Protein 3BP6 (pdb70)

Secondary structure (DSSP, 8-state):
-EEEE-SEEEE-TT--EEEEEEESS--TT-EEEEEEE-TT--EEEEEEEETTEEEESS-TTEEEEE-TTSSEEEEEESS--GGG-EEEEEEEEE-SSS-EEEEPPPEEEEE-/----EE-S-SEEEEETTS-EEEEEEE-TT--TTEEEEEEE----PBPSS-EE-GGGGGGTEEEEEE-S--GGG-EEEEEEEEETTEEEEEEEEEEEEB----EEEEEEE-TTT--EEEEEEEEEBSPPEEEETT--SPPEEEEEE-TTS-EEEEEEEEE---TT--EEEEEEETTTTEEEEEEE--

Radius of gyration: 26.84 Å; Cα contacts (8 Å, |Δi|>4): 785; chains: 2; bounding box: 52×53×79 Å

Sequence (298 aa):
SLTFYYPAWLTTVSEGANATFTCSSLSNNWSEDLMLNWNRLSPSNQTEKQAAFSSSNGLSQPVQDARFQIIQLPNRHDFHMNILDTRRNDSGIIYLLCGAISLHPKLKIEESPGAELVVTMLFTVTAPKEVYTVDVGSSVVSLECCDFDRRELEGIRASLQKVVETSLQSERATLLEEQLPLLGKALFHIPSVQVRDSGQYRCCLVICGAAWDYKYLTVKVKASSYMRIDTRILEVPGTGEVQLTCQARGYPLAEVSWQNVSVPANTSSHIRTPEGLYQVTSVLRLKPQPSRNFSCMFWNAHMMKELTSAIIDP

Organism: Mus musculus (NCBI:txid10090)

Structure (mmCIF, N/CA/C/O backbone):
data_3BP6
#
_entry.id   3BP6
#
_cell.length_a   43.747
_cell.length_b   84.335
_cell.length_c   52.281
_cell.angle_alpha   90.00
_cell.angle_beta   108.00
_cell.angle_gamma   90.00
#
_symmetry.space_group_name_H-M   'P 1 21 1'
#
loop_
_entity.id
_entity.type
_entity.pdbx_description
1 polymer 'Programmed cell death protein 1'
2 polymer 'Programmed cell death 1 ligand 2'
3 non-polymer GLYCEROL
4 water water
#
loop_
_atom_site.group_PDB
_atom_site.id
_atom_site.type_symbol
_atom_site.label_atom_id
_atom_site.label_alt_id
_atom_site.label_comp_id
_atom_site.label_asym_id
_atom_site.label_entity_id
_atom_site.label_seq_id
_atom_site.pdbx_PDB_ins_code
_atom_site.Cartn_x
_atom_site.Cartn_y
_atom_site.Cartn_z
_atom_site.occupancy
_atom_site.B_iso_or_equiv
_atom_site.auth_seq_id
_atom_site.auth_comp_id
_atom_site.auth_asym_id
_atom_site.auth_atom_id
_atom_site.pdbx_PDB_model_num
ATOM 1 N N . SER A 1 1 ? 46.649 22.484 -7.603 1.00 27.43 1 SER A N 1
ATOM 2 C CA . SER A 1 1 ? 47.151 23.881 -7.761 1.00 26.17 1 SER A CA 1
ATOM 3 C C . SER A 1 1 ? 46.728 24.464 -9.112 1.00 25.00 1 SER A C 1
ATOM 4 O O . SER A 1 1 ? 46.462 23.723 -10.059 1.00 25.41 1 SER A O 1
ATOM 7 N N . LEU A 1 2 ? 46.659 25.792 -9.179 1.00 22.23 2 LEU A N 1
ATOM 8 C CA . LEU A 1 2 ? 46.281 26.507 -10.407 1.00 20.65 2 LEU A CA 1
ATOM 9 C C . LEU A 1 2 ? 47.333 27.565 -10.697 1.00 19.43 2 LEU A C 1
ATOM 10 O O . LEU A 1 2 ? 47.802 28.232 -9.775 1.00 19.42 2 LEU A O 1
ATOM 15 N N . THR A 1 3 ? 47.710 27.724 -11.968 1.00 16.38 3 THR A N 1
ATOM 16 C CA . THR A 1 3 ? 48.509 28.884 -12.369 1.00 17.36 3 THR A CA 1
ATOM 17 C C . THR A 1 3 ? 47.683 29.734 -13.333 1.00 15.50 3 THR A C 1
ATOM 18 O O . THR A 1 3 ? 46.732 29.229 -13.939 1.00 17.45 3 THR A O 1
ATOM 22 N N . PHE A 1 4 ? 48.037 31.012 -13.447 1.00 15.33 4 PHE A N 1
ATOM 23 C CA . PHE A 1 4 ? 47.304 31.953 -14.303 1.00 14.43 4 PHE A CA 1
ATOM 24 C C . PHE A 1 4 ? 48.382 32.864 -14.906 1.00 15.76 4 PHE A C 1
ATOM 25 O O . PHE A 1 4 ? 48.930 33.736 -14.219 1.00 17.04 4 PHE A O 1
ATOM 33 N N . TYR A 1 5 ? 48.687 32.637 -16.184 1.00 14.31 5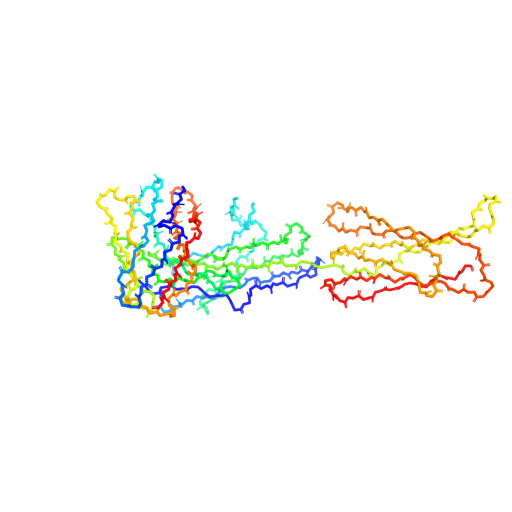 TYR A N 1
ATOM 34 C CA A TYR A 1 5 ? 49.808 33.316 -16.824 0.50 15.09 5 TYR A CA 1
ATOM 35 C CA B TYR A 1 5 ? 49.834 33.259 -16.856 0.50 15.21 5 TYR A CA 1
ATOM 36 C C . TYR A 1 5 ? 49.418 33.936 -18.163 1.00 15.67 5 TYR A C 1
ATOM 37 O O . TYR A 1 5 ? 48.456 33.510 -18.801 1.00 14.59 5 TYR A O 1
ATOM 54 N N . PRO A 1 6 ? 50.151 34.973 -18.590 1.00 14.55 6 PRO A N 1
ATOM 55 C CA . PRO A 1 6 ? 51.319 35.613 -17.954 1.00 14.55 6 PRO A CA 1
ATOM 56 C C . PRO A 1 6 ? 50.922 36.393 -16.701 1.00 15.91 6 PRO A C 1
ATOM 57 O O . PRO A 1 6 ? 49.776 36.817 -16.580 1.00 15.85 6 PRO A O 1
ATOM 61 N N . ALA A 1 7 ? 51.869 36.576 -15.776 1.00 15.30 7 ALA A N 1
ATOM 62 C CA . ALA A 1 7 ? 51.604 37.321 -14.542 1.00 15.65 7 ALA A CA 1
ATOM 63 C C . ALA A 1 7 ? 51.298 38.781 -14.814 1.00 13.35 7 ALA A C 1
ATOM 64 O O . ALA A 1 7 ? 50.679 39.465 -14.003 1.00 16.22 7 ALA A O 1
ATOM 66 N N . TRP A 1 8 ? 51.765 39.263 -15.959 1.00 15.31 8 TRP A N 1
ATOM 67 C CA . TRP A 1 8 ? 51.524 40.619 -16.388 1.00 16.68 8 TRP A CA 1
ATOM 68 C C . TRP A 1 8 ? 51.256 40.611 -17.892 1.00 14.52 8 TRP A C 1
ATOM 69 O O . TRP A 1 8 ? 51.936 39.908 -18.647 1.00 16.96 8 TRP A O 1
ATOM 80 N N . LEU A 1 9 ? 50.241 41.358 -18.305 1.00 14.11 9 LEU A N 1
ATOM 81 C CA . LEU A 1 9 ? 49.903 41.479 -19.721 1.00 13.61 9 LEU A CA 1
ATOM 82 C C . LEU A 1 9 ? 49.490 42.910 -20.040 1.00 14.10 9 LEU A C 1
ATOM 83 O O . LEU A 1 9 ? 48.608 43.459 -19.382 1.00 14.14 9 LEU A O 1
ATOM 88 N N A THR A 1 10 ? 50.115 43.504 -21.057 0.50 12.14 10 THR A N 1
ATOM 89 N N B THR A 1 10 ? 50.131 43.515 -21.041 0.50 13.69 10 THR A N 1
ATOM 90 C CA A THR A 1 10 ? 49.768 44.851 -21.504 0.50 12.54 10 THR A CA 1
ATOM 91 C CA B THR A 1 10 ? 49.733 44.843 -21.510 0.50 15.45 10 THR A CA 1
ATOM 92 C C A THR A 1 10 ? 49.350 44.831 -22.974 0.50 13.71 10 THR A C 1
ATOM 93 C C B THR A 1 10 ? 49.345 44.828 -22.977 0.50 15.13 10 THR A C 1
ATOM 94 O O A THR A 1 10 ? 50.084 44.329 -23.829 0.50 14.15 10 THR A O 1
ATOM 95 O O B THR A 1 10 ? 50.089 44.333 -23.827 0.50 15.42 10 THR A O 1
ATOM 102 N N . VAL A 1 11 ? 48.172 45.373 -23.269 1.00 12.80 11 VAL A N 1
ATOM 103 C CA . VAL A 1 11 ? 47.676 45.416 -24.640 1.00 12.74 11 VAL A CA 1
ATOM 104 C C . VAL A 1 11 ? 47.040 46.771 -24.920 1.00 14.92 11 VAL A C 1
ATOM 105 O O . VAL A 1 11 ? 46.687 47.496 -23.990 1.00 14.12 11 VAL A O 1
ATOM 109 N N . SER A 1 12 ? 46.881 47.089 -26.204 1.00 13.52 12 SER A N 1
ATOM 110 C CA . SER A 1 12 ? 46.195 48.316 -26.617 1.00 14.31 12 SER A CA 1
ATOM 111 C C . SER A 1 12 ? 44.708 48.057 -26.655 1.00 14.69 12 SER A C 1
ATOM 112 O O . SER A 1 12 ? 44.292 46.945 -26.964 1.00 18.56 12 SER A O 1
ATOM 115 N N . GLU A 1 13 ? 43.901 49.082 -26.385 1.00 16.14 13 GLU A N 1
ATOM 116 C CA . GLU A 1 13 ? 42.450 48.935 -26.508 1.00 15.81 13 GLU A CA 1
ATOM 117 C C . GLU A 1 13 ? 42.066 48.277 -27.821 1.00 15.66 13 GLU A C 1
ATOM 118 O O . GLU A 1 13 ? 42.632 48.616 -28.871 1.00 15.14 13 GLU A O 1
ATOM 124 N N . GLY A 1 14 ? 41.102 47.349 -27.765 1.00 14.58 14 GLY A N 1
ATOM 125 C CA . GLY A 1 14 ? 40.639 46.623 -28.944 1.00 16.18 14 GLY A CA 1
ATOM 126 C C . GLY A 1 14 ? 41.296 45.261 -29.116 1.00 13.06 14 GLY A C 1
ATOM 127 O O . GLY A 1 14 ? 40.795 44.413 -29.851 1.00 16.16 14 GLY A O 1
ATOM 128 N N . ALA A 1 15 ? 42.419 45.043 -28.443 1.00 13.13 15 ALA A N 1
ATOM 129 C CA . ALA A 1 15 ? 43.091 43.744 -28.503 1.00 11.74 15 ALA A CA 1
ATOM 130 C C . ALA A 1 15 ? 42.214 42.689 -27.858 1.00 13.35 15 ALA A C 1
ATOM 131 O O . ALA A 1 15 ? 41.490 42.966 -26.906 1.00 13.06 15 ALA A O 1
ATOM 133 N N . ASN A 1 16 ? 42.275 41.476 -28.382 1.00 10.70 16 ASN A N 1
ATOM 134 C CA . ASN A 1 16 ? 41.593 40.361 -27.727 1.00 11.62 16 ASN A CA 1
ATOM 135 C C . ASN A 1 16 ? 42.632 39.639 -26.887 1.00 12.40 16 ASN A C 1
ATOM 136 O O . ASN A 1 16 ? 43.440 38.885 -27.425 1.00 12.61 16 ASN A O 1
ATOM 141 N N . ALA A 1 17 ? 42.626 39.911 -25.580 1.00 12.62 17 ALA A N 1
ATOM 142 C CA . ALA A 1 17 ? 43.679 39.472 -24.650 1.00 12.60 17 ALA A CA 1
ATOM 143 C C . ALA A 1 17 ? 43.388 38.079 -24.117 1.00 12.33 17 ALA A C 1
ATOM 144 O O . ALA A 1 17 ? 42.230 37.696 -23.986 1.00 12.82 17 ALA A O 1
ATOM 146 N N . THR A 1 18 ? 44.442 37.341 -23.787 1.00 11.20 18 THR A N 1
ATOM 147 C CA . THR A 1 18 ? 44.307 36.002 -23.231 1.00 10.89 18 THR A CA 1
ATOM 148 C C . THR A 1 18 ? 45.202 35.798 -22.016 1.00 12.21 18 THR A C 1
ATOM 149 O O . THR A 1 18 ? 46.409 36.098 -22.048 1.00 11.97 18 THR A O 1
ATOM 153 N N . PHE A 1 19 ? 44.601 35.255 -20.960 1.00 12.15 19 PHE A N 1
ATOM 154 C CA . PHE A 1 19 ? 45.367 34.625 -19.883 1.00 13.02 19 PHE A CA 1
ATOM 155 C C . PHE A 1 19 ? 45.089 33.128 -19.971 1.00 12.89 19 PHE A C 1
ATOM 156 O O . PHE A 1 19 ? 44.026 32.709 -20.451 1.00 13.76 19 PHE A O 1
ATOM 164 N N . THR A 1 20 ? 46.034 32.325 -19.486 1.00 12.04 20 THR A N 1
ATOM 165 C CA . THR A 1 20 ? 45.855 30.869 -19.459 1.00 11.91 20 THR A CA 1
ATOM 166 C C . THR A 1 20 ? 45.785 30.396 -18.018 1.00 14.19 20 THR A C 1
ATOM 167 O O . THR A 1 20 ? 46.698 30.662 -17.233 1.00 14.77 20 THR A O 1
ATOM 171 N N . CYS A 1 21 ? 44.686 29.732 -17.677 1.00 13.67 21 CYS A N 1
ATOM 172 C CA . CYS A 1 21 ? 44.522 29.078 -16.373 1.00 13.57 21 CYS A CA 1
ATOM 173 C C . CYS A 1 21 ? 44.876 27.602 -16.537 1.00 15.81 21 CYS A C 1
ATOM 174 O O . CYS A 1 21 ? 44.286 26.903 -17.368 1.00 16.64 21 CYS A O 1
ATOM 177 N N A SER A 1 22 ? 45.833 27.122 -15.742 0.50 15.00 22 SER A N 1
ATOM 178 N N B SER A 1 22 ? 45.856 27.140 -15.763 0.50 15.78 22 SER A N 1
ATOM 179 C CA A SER A 1 22 ? 46.333 25.747 -15.886 0.50 16.38 22 SER A CA 1
ATOM 180 C CA B SER A 1 22 ? 46.317 25.756 -15.862 0.50 17.64 22 SER A CA 1
ATOM 181 C C A SER A 1 22 ? 46.172 24.958 -14.590 0.50 17.22 22 SER A C 1
ATOM 182 C C B SER A 1 22 ? 46.031 25.036 -14.553 0.50 18.04 22 SER A C 1
ATOM 183 O O A SER A 1 22 ? 46.734 25.329 -13.560 0.50 17.59 22 SER A O 1
ATOM 184 O O B SER A 1 22 ? 46.348 25.538 -13.474 0.50 18.50 22 SER A O 1
ATOM 189 N N . LEU A 1 23 ? 45.409 23.871 -14.655 1.00 18.00 23 LEU A N 1
ATOM 190 C CA . LEU A 1 23 ? 45.090 23.076 -13.478 1.00 22.17 23 LEU A CA 1
ATOM 191 C C . LEU A 1 23 ? 46.015 21.870 -13.395 1.00 23.96 23 LEU A C 1
ATOM 192 O O . LEU A 1 23 ? 46.295 21.214 -14.406 1.00 22.25 23 LEU A O 1
ATOM 197 N N . SER A 1 24 ? 46.479 21.570 -12.186 1.00 26.64 24 SER A N 1
ATOM 198 C CA . SER A 1 24 ? 47.258 20.353 -11.974 1.00 30.26 24 SER A CA 1
ATOM 199 C C . SER A 1 24 ? 46.398 19.107 -12.225 1.00 33.66 24 SER A C 1
ATOM 200 O O . SER A 1 24 ? 46.865 18.132 -12.820 1.00 35.10 24 SER A O 1
ATOM 203 N N A ASN A 1 25 ? 45.145 19.167 -11.774 0.50 34.56 25 ASN A N 1
ATOM 204 N N B ASN A 1 25 ? 45.148 19.132 -11.771 0.50 34.88 25 ASN A N 1
ATOM 205 C CA A ASN A 1 25 ? 44.190 18.074 -11.921 0.50 36.35 25 ASN A CA 1
ATOM 206 C CA B ASN A 1 25 ? 44.244 18.012 -12.012 0.50 36.88 25 ASN A CA 1
ATOM 207 C C A ASN A 1 25 ? 42.893 18.568 -12.550 0.50 37.27 25 ASN A C 1
ATOM 208 C C B ASN A 1 25 ? 42.858 18.436 -12.469 0.50 37.63 25 ASN A C 1
ATOM 209 O O A ASN A 1 25 ? 42.299 19.536 -12.074 0.50 37.88 25 ASN A O 1
ATOM 210 O O B ASN A 1 25 ? 42.172 19.203 -11.794 0.50 38.15 25 ASN A O 1
ATOM 219 N N . TRP A 1 26 ? 42.457 17.907 -13.618 1.00 37.95 26 TRP A N 1
ATOM 220 C CA . TRP A 1 26 ? 41.149 18.175 -14.194 1.00 38.23 26 TRP A CA 1
ATOM 221 C C . TRP A 1 26 ? 40.180 17.035 -13.860 1.00 39.34 26 TRP A C 1
ATOM 222 O O . TRP A 1 26 ? 40.555 15.865 -13.903 1.00 40.21 26 TRP A O 1
ATOM 233 N N . SER A 1 27 ? 38.942 17.390 -13.527 1.00 39.82 27 SER A N 1
ATOM 234 C CA . SER A 1 27 ? 37.861 16.426 -13.367 1.00 41.18 27 SER A CA 1
ATOM 235 C C . SER A 1 27 ? 36.612 16.976 -14.035 1.00 40.63 27 SER A C 1
ATOM 236 O O . SER A 1 27 ? 36.428 18.192 -14.107 1.00 38.25 27 SER A O 1
ATOM 239 N N . GLU A 1 28 ? 35.746 16.080 -14.504 1.00 40.89 28 GLU A N 1
ATOM 240 C CA . GLU A 1 28 ? 34.526 16.474 -15.211 1.00 41.56 28 GLU A CA 1
ATOM 241 C C . GLU A 1 28 ? 33.539 17.225 -14.313 1.00 39.43 28 GLU A C 1
ATOM 242 O O . GLU A 1 28 ? 32.709 17.994 -14.801 1.00 39.74 28 GLU A O 1
ATOM 248 N N . ASP A 1 29 ? 33.636 17.000 -13.006 1.00 36.50 29 ASP A N 1
ATOM 249 C CA . ASP A 1 29 ? 32.751 17.653 -12.051 1.00 36.59 29 ASP A CA 1
ATOM 250 C C . ASP A 1 29 ? 33.279 19.021 -11.601 1.00 33.27 29 ASP A C 1
ATOM 251 O O . ASP A 1 29 ? 32.542 19.789 -10.978 1.00 33.62 29 ASP A O 1
ATOM 256 N N . LEU A 1 30 ? 34.544 19.315 -11.909 1.00 30.25 30 LEU A N 1
ATOM 257 C CA . LEU A 1 30 ? 35.133 20.616 -11.563 1.00 26.85 30 LEU A CA 1
ATOM 258 C C . LEU A 1 30 ? 34.374 21.770 -12.199 1.00 24.17 30 LEU A C 1
ATOM 259 O O . LEU A 1 30 ? 33.931 21.688 -13.352 1.00 24.50 30 LEU A O 1
ATOM 264 N N . MET A 1 31 ? 34.228 22.843 -11.426 1.00 21.16 31 MET A N 1
ATOM 265 C CA . MET A 1 31 ? 33.673 24.098 -11.922 1.00 17.85 31 MET A CA 1
ATOM 266 C C . MET A 1 31 ? 34.733 25.189 -11.781 1.00 17.28 31 MET A C 1
ATOM 267 O O . MET A 1 31 ? 35.370 25.309 -10.733 1.00 18.07 31 MET A O 1
ATOM 272 N N . LEU A 1 32 ? 34.925 25.969 -12.841 1.00 13.97 32 LEU A N 1
ATOM 273 C CA . LEU A 1 32 ? 36.026 26.936 -12.882 1.00 14.82 32 LEU A CA 1
ATOM 274 C C . LEU A 1 32 ? 35.481 28.352 -13.027 1.00 14.11 32 LEU A C 1
ATOM 275 O O . LEU A 1 32 ? 34.696 28.615 -13.938 1.00 16.80 32 LEU A O 1
ATOM 280 N N . ASN A 1 33 ? 35.883 29.251 -12.125 1.00 12.73 33 ASN A N 1
ATOM 281 C CA . ASN A 1 33 ? 35.442 30.649 -12.184 1.00 11.99 33 ASN A CA 1
ATOM 282 C C . ASN A 1 33 ? 36.602 31.555 -12.519 1.00 12.26 33 ASN A C 1
ATOM 283 O O . ASN A 1 33 ? 37.744 31.275 -12.157 1.00 15.46 33 ASN A O 1
ATOM 288 N N . TRP A 1 34 ? 36.296 32.643 -13.214 1.00 11.18 34 TRP A N 1
ATOM 289 C CA . TRP A 1 34 ? 37.281 33.674 -13.491 1.00 9.96 34 TRP A CA 1
ATOM 290 C C . TRP A 1 34 ? 36.857 34.901 -12.715 1.00 10.93 34 TRP A C 1
ATOM 291 O O . TRP A 1 34 ? 35.767 35.436 -12.931 1.00 11.60 34 TRP A O 1
ATOM 302 N N . ASN A 1 35 ? 37.735 35.351 -11.814 1.00 11.33 35 ASN A N 1
ATOM 303 C CA . ASN A 1 35 ? 37.453 36.478 -10.933 1.00 11.48 35 ASN A CA 1
ATOM 304 C C . ASN A 1 35 ? 38.342 37.686 -11.199 1.00 9.94 35 ASN A C 1
ATOM 305 O O . ASN A 1 35 ? 39.465 37.536 -11.679 1.00 12.43 35 ASN A O 1
ATOM 310 N N . ARG A 1 36 ? 37.816 38.862 -10.886 1.00 9.08 36 ARG A N 1
ATOM 311 C CA . ARG A 1 36 ? 38.586 40.120 -10.879 1.00 10.55 36 ARG A CA 1
ATOM 312 C C . ARG A 1 36 ? 38.688 40.588 -9.431 1.00 14.69 36 ARG A C 1
ATOM 313 O O . ARG A 1 36 ? 37.754 40.386 -8.655 1.00 16.88 36 ARG A O 1
ATOM 321 N N . LEU A 1 37 ? 39.812 41.210 -9.064 1.00 12.79 37 LEU A N 1
ATOM 322 C CA . LEU A 1 37 ? 39.963 41.769 -7.705 1.00 14.45 37 LEU A CA 1
ATOM 323 C C . LEU A 1 37 ? 39.486 43.214 -7.612 1.00 16.07 37 LEU A C 1
ATOM 324 O O . LEU A 1 37 ? 39.773 44.030 -8.482 1.00 17.52 37 LEU A O 1
ATOM 329 N N . SER A 1 38 ? 38.777 43.534 -6.535 1.00 15.79 38 SER A N 1
ATOM 330 C CA . SER A 1 38 ? 38.352 44.910 -6.276 1.00 16.13 38 SER A CA 1
ATOM 331 C C . SER A 1 38 ? 39.528 45.691 -5.661 1.00 16.24 38 SER A C 1
ATOM 332 O O . SER A 1 38 ? 40.552 45.095 -5.335 1.00 18.16 38 SER A O 1
ATOM 335 N N . PRO A 1 39 ? 39.370 47.021 -5.476 1.00 22.32 39 PRO A N 1
ATOM 336 C CA . PRO A 1 39 ? 40.407 47.805 -4.780 1.00 23.15 39 PRO A CA 1
ATOM 337 C C . PRO A 1 39 ? 40.708 47.328 -3.352 1.00 23.23 39 PRO A C 1
ATOM 338 O O . PRO A 1 39 ? 41.796 47.584 -2.850 1.00 24.48 39 PRO A O 1
ATOM 342 N N . SER A 1 40 ? 39.762 46.627 -2.718 1.00 19.70 40 SER A N 1
ATOM 343 C CA . SER A 1 40 ? 39.976 46.055 -1.383 1.00 17.16 40 SER A CA 1
ATOM 344 C C . SER A 1 40 ? 40.312 44.564 -1.428 1.00 18.07 40 SER A C 1
ATOM 345 O O . SER A 1 40 ? 40.212 43.868 -0.411 1.00 20.02 40 SER A O 1
ATOM 348 N N . ASN A 1 41 ? 40.683 44.084 -2.615 1.00 17.69 41 ASN A N 1
ATOM 349 C CA . ASN A 1 41 ? 41.041 42.673 -2.867 1.00 17.79 41 ASN A CA 1
ATOM 350 C C . ASN A 1 41 ? 39.894 41.675 -2.671 1.00 15.73 41 ASN A C 1
ATOM 351 O O . ASN A 1 41 ? 40.131 40.510 -2.385 1.00 19.55 41 ASN A O 1
ATOM 356 N N . GLN A 1 42 ? 38.667 42.153 -2.829 1.00 13.54 42 GLN A N 1
ATOM 357 C CA . GLN A 1 42 ? 37.491 41.275 -2.896 1.00 13.69 42 GLN A CA 1
ATOM 358 C C . GLN A 1 42 ? 37.442 40.614 -4.269 1.00 15.04 42 GLN A C 1
ATOM 359 O O . GLN A 1 42 ? 37.797 41.236 -5.269 1.00 16.74 42 GLN A O 1
ATOM 365 N N . THR A 1 43 ? 36.978 39.367 -4.328 1.00 13.93 43 THR A N 1
ATOM 366 C CA . THR A 1 43 ? 36.819 38.688 -5.614 1.00 14.33 43 THR A CA 1
ATOM 367 C C . THR A 1 43 ? 35.479 39.073 -6.234 1.00 15.46 43 THR A C 1
ATOM 368 O O . THR A 1 43 ? 34.477 39.225 -5.530 1.00 16.95 43 THR A O 1
ATOM 372 N N . GLU A 1 44 ? 35.466 39.245 -7.554 1.00 13.85 44 GLU A N 1
ATOM 373 C CA . GLU A 1 44 ? 34.253 39.601 -8.294 1.00 15.04 44 GLU A CA 1
ATOM 374 C C . GLU A 1 44 ? 34.176 38.695 -9.517 1.00 13.29 44 GLU A C 1
ATOM 375 O O . GLU A 1 44 ? 35.062 38.729 -10.377 1.00 11.89 44 GLU A O 1
ATOM 381 N N . LYS A 1 45 ? 33.128 37.874 -9.587 1.00 12.60 45 LYS A N 1
ATOM 382 C CA . LYS A 1 45 ? 33.022 36.850 -10.637 1.00 11.49 45 LYS A CA 1
ATOM 383 C C . LYS A 1 45 ? 32.761 37.473 -12.013 1.00 11.86 45 LYS A C 1
ATOM 384 O O . LYS A 1 45 ? 31.836 38.282 -12.151 1.00 13.53 45 LYS A O 1
ATOM 390 N N . GLN A 1 46 ? 33.577 37.078 -13.000 1.00 11.29 46 GLN A N 1
ATOM 391 C CA . GLN A 1 46 ? 33.457 37.560 -14.393 1.00 10.81 46 GLN A CA 1
ATOM 392 C C . GLN A 1 46 ? 32.786 36.563 -15.311 1.00 12.31 46 GLN A C 1
ATOM 393 O O . GLN A 1 46 ? 32.003 36.945 -16.184 1.00 12.13 46 GLN A O 1
ATOM 399 N N . ALA A 1 47 ? 33.128 35.295 -15.122 1.00 11.04 47 ALA A N 1
ATOM 400 C CA . ALA A 1 47 ? 32.620 34.227 -15.981 1.00 11.67 47 ALA A CA 1
ATOM 401 C C . ALA A 1 47 ? 32.860 32.899 -15.298 1.00 12.00 47 ALA A C 1
ATOM 402 O O . ALA A 1 47 ? 33.654 32.806 -14.366 1.00 13.45 47 ALA A O 1
ATOM 404 N N . ALA A 1 48 ? 32.172 31.872 -15.775 1.00 12.50 48 ALA A N 1
ATOM 405 C CA . ALA A 1 48 ? 32.335 30.535 -15.230 1.00 13.35 48 ALA A CA 1
ATOM 406 C C . ALA A 1 48 ? 32.393 29.507 -16.347 1.00 14.30 48 ALA A C 1
ATOM 407 O O . ALA A 1 48 ? 31.831 29.708 -17.421 1.00 14.83 48 ALA A O 1
ATOM 409 N N . PHE A 1 49 ? 33.048 28.387 -16.074 1.00 13.62 49 PHE A N 1
ATOM 410 C CA . PHE A 1 49 ? 33.045 27.276 -17.004 1.00 14.39 49 PHE A CA 1
ATOM 411 C C . PHE A 1 49 ? 32.585 26.060 -16.217 1.00 17.03 49 PHE A C 1
ATOM 412 O O . PHE A 1 49 ? 33.213 25.672 -15.237 1.00 18.21 49 PHE A O 1
ATOM 420 N N A SER A 1 50 ? 31.458 25.486 -16.624 0.25 17.32 50 SER A N 1
ATOM 421 N N B SER A 1 50 ? 31.486 25.462 -16.670 0.25 17.64 50 SER A N 1
ATOM 422 N N C SER A 1 50 ? 31.462 25.490 -16.646 0.50 17.62 50 SER A N 1
ATOM 423 C CA A SER A 1 50 ? 30.946 24.265 -16.008 0.25 18.09 50 SER A CA 1
ATOM 424 C CA B SER A 1 50 ? 30.866 24.322 -16.003 0.25 18.89 50 SER A CA 1
ATOM 425 C CA C SER A 1 50 ? 30.885 24.305 -16.024 0.50 19.39 50 SER A CA 1
ATOM 426 C C A SER A 1 50 ? 30.095 23.514 -17.009 0.25 19.83 50 SER A C 1
ATOM 427 C C B SER A 1 50 ? 30.085 23.518 -17.031 0.25 20.31 50 SER A C 1
ATOM 428 C C C SER A 1 50 ? 30.207 23.512 -17.119 0.50 20.00 50 SER A C 1
ATOM 429 O O A SER A 1 50 ? 29.353 24.126 -17.783 0.25 20.35 50 SER A O 1
ATOM 430 O O B SER A 1 50 ? 29.382 24.104 -17.860 0.25 21.05 50 SER A O 1
ATOM 431 O O C SER A 1 50 ? 29.696 24.097 -18.079 0.50 21.09 50 SER A O 1
ATOM 438 N N . ASN A 1 51 ? 30.213 22.189 -16.975 1.00 22.41 51 ASN A N 1
ATOM 439 C CA . ASN A 1 51 ? 29.539 21.277 -17.932 1.00 24.85 51 ASN A CA 1
ATOM 440 C C . ASN A 1 51 ? 29.839 21.581 -19.402 1.00 25.13 51 ASN A C 1
ATOM 441 O O . ASN A 1 51 ? 28.941 21.585 -20.248 1.00 24.80 51 ASN A O 1
ATOM 446 N N . GLY A 1 52 ? 31.100 21.905 -19.677 1.00 22.56 52 GLY A N 1
ATOM 447 C CA . GLY A 1 52 ? 31.550 22.228 -21.025 1.00 21.43 52 GLY A CA 1
ATOM 448 C C . GLY A 1 52 ? 31.130 23.578 -21.590 1.00 20.62 52 GLY A C 1
ATOM 449 O O . GLY A 1 52 ? 31.366 23.853 -22.770 1.00 23.47 52 GLY A O 1
ATOM 450 N N . LEU A 1 53 ? 30.520 24.433 -20.769 1.00 19.94 53 LEU A N 1
ATOM 451 C CA . LEU A 1 53 ? 30.036 25.723 -21.258 1.00 20.07 53 LEU A CA 1
ATOM 452 C C . LEU A 1 53 ? 30.592 26.937 -20.504 1.00 18.20 53 LEU A C 1
ATOM 453 O O . LEU A 1 53 ? 30.642 26.949 -19.279 1.00 19.72 53 LEU A O 1
ATOM 458 N N . SER A 1 54 ? 30.993 27.945 -21.268 1.00 17.67 54 SER A N 1
ATOM 459 C CA . SER A 1 54 ? 31.375 29.255 -20.720 1.00 16.23 54 SER A CA 1
ATOM 460 C C . SER A 1 54 ? 30.141 30.138 -20.523 1.00 17.09 54 SER A C 1
ATOM 461 O O . SER A 1 54 ? 29.326 30.280 -21.428 1.00 19.61 54 SER A O 1
ATOM 464 N N . GLN A 1 55 ? 30.030 30.748 -19.345 1.00 15.12 55 GLN A N 1
ATOM 465 C CA . GLN A 1 55 ? 28.891 31.571 -18.961 1.00 17.25 55 GLN A CA 1
ATOM 466 C C . GLN A 1 55 ? 29.406 32.900 -18.386 1.00 15.22 55 GLN A C 1
ATOM 467 O O . GLN A 1 55 ? 29.950 32.914 -17.277 1.00 15.50 55 GLN A O 1
ATOM 473 N N . PRO A 1 56 ? 29.238 34.013 -19.125 1.00 14.48 56 PRO A N 1
ATOM 474 C CA . PRO A 1 56 ? 29.623 35.313 -18.580 1.00 13.74 56 PRO A CA 1
ATOM 475 C C . PRO A 1 56 ? 28.612 35.834 -17.569 1.00 14.51 56 PRO A C 1
ATOM 476 O O . PRO A 1 56 ? 27.407 35.595 -17.711 1.00 14.64 56 PRO A O 1
ATOM 480 N N . VAL A 1 57 ? 29.091 36.546 -16.552 1.00 12.86 57 VAL A N 1
ATOM 481 C CA . VAL A 1 57 ? 28.198 37.078 -15.524 1.00 13.59 57 VAL A CA 1
ATOM 482 C C . VAL A 1 57 ? 27.379 38.266 -16.038 1.00 15.32 57 VAL A C 1
ATOM 483 O O . VAL A 1 57 ? 26.141 38.287 -15.936 1.00 15.90 57 VAL A O 1
ATOM 487 N N . GLN A 1 58 ? 28.070 39.242 -16.612 1.00 13.47 58 GLN A N 1
ATOM 488 C CA . GLN A 1 58 ? 27.386 40.432 -17.097 1.00 16.35 58 GLN A CA 1
ATOM 489 C C . GLN A 1 58 ? 28.039 41.095 -18.305 1.00 14.69 58 GLN A C 1
ATOM 490 O O . GLN A 1 58 ? 27.492 42.050 -18.842 1.00 16.06 58 GLN A O 1
ATOM 496 N N . ASP A 1 59 ? 29.198 40.585 -18.732 1.00 11.53 59 ASP A N 1
ATOM 497 C CA . ASP A 1 59 ? 29.863 41.108 -19.919 1.00 11.00 59 ASP A CA 1
ATOM 498 C C . ASP A 1 59 ? 30.328 39.952 -20.787 1.00 11.88 59 ASP A C 1
ATOM 499 O O . ASP A 1 59 ? 31.270 39.235 -20.418 1.00 13.24 59 ASP A O 1
ATOM 504 N N . ALA A 1 60 ? 29.674 39.783 -21.937 1.00 11.36 60 ALA A N 1
ATOM 505 C CA . ALA A 1 60 ? 29.949 38.660 -22.844 1.00 12.02 60 ALA A CA 1
ATOM 506 C C . ALA A 1 60 ? 31.315 38.692 -23.515 1.00 12.25 60 ALA A C 1
ATOM 507 O O . ALA A 1 60 ? 31.672 37.748 -24.223 1.00 14.22 60 ALA A O 1
ATOM 509 N N . ARG A 1 61 ? 32.077 39.773 -23.312 1.00 11.54 61 ARG A N 1
ATOM 510 C CA . ARG A 1 61 ? 33.460 39.816 -23.796 1.00 13.72 61 ARG A CA 1
ATOM 511 C C . ARG A 1 61 ? 34.355 38.859 -23.012 1.00 13.58 61 ARG A C 1
ATOM 512 O O . ARG A 1 61 ? 35.420 38.511 -23.495 1.00 12.87 61 ARG A O 1
ATOM 520 N N . PHE A 1 62 ? 33.923 38.440 -21.815 1.00 10.66 62 PHE A N 1
ATOM 521 C CA . PHE A 1 62 ? 34.685 37.487 -20.992 1.00 12.07 62 PHE A CA 1
ATOM 522 C C . PHE A 1 62 ? 34.304 36.055 -21.342 1.00 13.98 62 PHE A C 1
ATOM 523 O O . PHE A 1 62 ? 33.187 35.606 -21.034 1.00 14.73 62 PHE A O 1
ATOM 531 N N . GLN A 1 63 ? 35.213 35.361 -22.025 1.00 11.15 63 GLN A N 1
ATOM 532 C CA . GLN A 1 63 ? 34.941 34.013 -22.527 1.00 13.99 63 GLN A CA 1
ATOM 533 C C . GLN A 1 63 ? 36.004 33.034 -22.050 1.00 13.35 63 GLN A C 1
ATOM 534 O O . GLN A 1 63 ? 37.182 33.353 -22.070 1.00 14.39 63 GLN A O 1
ATOM 540 N N . ILE A 1 64 ? 35.581 31.841 -21.626 1.00 11.78 64 ILE A N 1
ATOM 541 C CA . ILE A 1 64 ? 36.516 30.798 -21.203 1.00 11.93 64 ILE A CA 1
ATOM 542 C C . ILE A 1 64 ? 36.470 29.668 -22.226 1.00 13.76 64 ILE A C 1
ATOM 543 O O . ILE A 1 64 ? 35.397 29.201 -22.561 1.00 14.59 64 ILE A O 1
ATOM 548 N N . ILE A 1 65 ? 37.635 29.252 -22.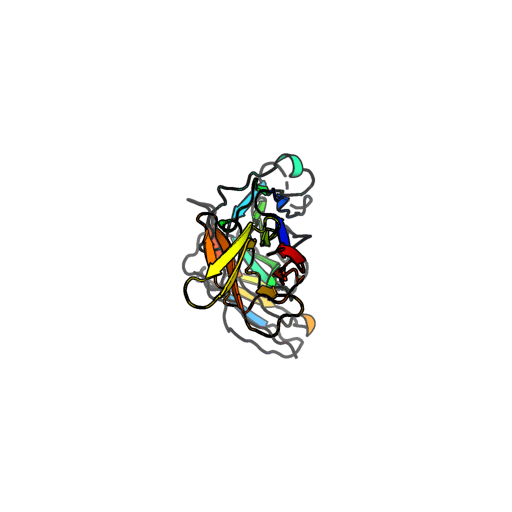719 1.00 13.88 65 ILE A N 1
ATOM 549 C CA . ILE A 1 65 ? 37.736 28.131 -23.665 1.00 13.91 65 ILE A CA 1
ATOM 550 C C . ILE A 1 65 ? 38.643 27.039 -23.088 1.00 14.25 65 ILE A C 1
ATOM 551 O O . ILE A 1 65 ? 39.795 27.304 -22.747 1.00 14.23 65 ILE A O 1
ATOM 556 N N . GLN A 1 66 ? 38.119 25.822 -22.956 1.00 14.31 66 GLN A N 1
ATOM 557 C CA . GLN A 1 66 ? 38.944 24.704 -22.532 1.00 14.67 66 GLN A CA 1
ATOM 558 C C . GLN A 1 66 ? 39.756 24.184 -23.707 1.00 14.64 66 GLN A C 1
ATOM 559 O O . GLN A 1 66 ? 39.219 23.944 -24.795 1.00 15.05 66 GLN A O 1
ATOM 565 N N . LEU A 1 67 ? 41.061 24.026 -23.501 1.00 13.03 67 LEU A N 1
ATOM 566 C CA . LEU A 1 67 ? 41.945 23.584 -24.573 1.00 14.58 67 LEU A CA 1
ATOM 567 C C . LEU A 1 67 ? 41.877 22.054 -24.661 1.00 16.56 67 LEU A C 1
ATOM 568 O O . LEU A 1 67 ? 41.370 21.414 -23.735 1.00 17.32 67 LEU A O 1
ATOM 573 N N . PRO A 1 68 ? 42.360 21.476 -25.777 1.00 19.68 68 PRO A N 1
ATOM 574 C CA . PRO A 1 68 ? 42.284 20.022 -25.956 1.00 20.81 68 PRO A CA 1
ATOM 575 C C . PRO A 1 68 ? 42.851 19.164 -24.814 1.00 21.62 68 PRO A C 1
ATOM 576 O O . PRO A 1 68 ? 42.315 18.081 -24.547 1.00 22.21 68 PRO A O 1
ATOM 580 N N . ASN A 1 69 ? 43.891 19.637 -24.128 1.00 20.41 69 ASN A N 1
ATOM 581 C CA . ASN A 1 69 ? 44.479 18.847 -23.040 1.00 22.99 69 ASN A CA 1
ATOM 582 C C . ASN A 1 69 ? 43.694 18.845 -21.720 1.00 21.08 69 ASN A C 1
ATOM 583 O O . ASN A 1 69 ? 44.154 18.298 -20.708 1.00 22.91 69 ASN A O 1
ATOM 588 N N . ARG A 1 70 ? 42.532 19.499 -21.744 1.00 18.94 70 ARG A N 1
ATOM 589 C CA . ARG A 1 70 ? 41.532 19.532 -20.669 1.00 18.55 70 ARG A CA 1
ATOM 590 C C . ARG A 1 70 ? 41.927 20.291 -19.394 1.00 15.99 70 ARG A C 1
ATOM 591 O O . ARG A 1 70 ? 41.050 20.751 -18.655 1.00 18.92 70 ARG A O 1
ATOM 599 N N . HIS A 1 71 ? 43.228 20.450 -19.171 1.00 16.99 71 HIS A N 1
ATOM 600 C CA . HIS A 1 71 ? 43.766 21.081 -17.962 1.00 20.67 71 HIS A CA 1
ATOM 601 C C . HIS A 1 71 ? 44.078 22.566 -18.128 1.00 20.04 71 HIS A C 1
ATOM 602 O O . HIS A 1 71 ? 44.203 23.283 -17.136 1.00 21.83 71 HIS A O 1
ATOM 609 N N . ASP A 1 72 ? 44.229 23.004 -19.379 1.00 19.54 72 ASP A N 1
ATOM 610 C CA . ASP A 1 72 ? 44.531 24.389 -19.695 1.00 19.51 72 ASP A CA 1
ATOM 611 C C . ASP A 1 72 ? 43.287 25.053 -20.265 1.00 16.23 72 ASP A C 1
ATOM 612 O O . ASP A 1 72 ? 42.534 24.448 -21.031 1.00 15.84 72 ASP A O 1
ATOM 617 N N . PHE A 1 73 ? 43.086 26.304 -19.873 1.00 13.53 73 PHE A N 1
ATOM 618 C CA . PHE A 1 73 ? 41.952 27.096 -20.327 1.00 12.44 73 PHE A CA 1
ATOM 619 C C . PHE A 1 73 ? 42.426 28.469 -20.761 1.00 14.00 73 PHE A C 1
ATOM 620 O O . PHE A 1 73 ? 43.251 29.090 -20.092 1.00 16.62 73 PHE A O 1
ATOM 628 N N . HIS A 1 74 ? 41.895 28.952 -21.880 1.00 12.58 74 HIS A N 1
ATOM 629 C CA . HIS A 1 74 ? 42.093 30.347 -22.243 1.00 12.61 74 HIS A CA 1
ATOM 630 C C . HIS A 1 74 ? 40.987 31.193 -21.636 1.00 12.67 74 HIS A C 1
ATOM 631 O O . HIS A 1 74 ? 39.813 30.923 -21.866 1.00 13.51 74 HIS A O 1
ATOM 638 N N . MET A 1 75 ? 41.372 32.199 -20.851 1.00 10.54 75 MET A N 1
ATOM 639 C CA . MET A 1 75 ? 40.458 33.188 -20.333 1.00 10.66 75 MET A CA 1
ATOM 640 C C . MET A 1 75 ? 40.653 34.409 -21.225 1.00 10.14 75 MET A C 1
ATOM 641 O O . MET A 1 75 ? 41.673 35.099 -21.132 1.00 11.05 75 MET A O 1
ATOM 646 N N . ASN A 1 76 ? 39.685 34.645 -22.101 1.00 9.55 76 ASN A N 1
ATOM 647 C CA . ASN A 1 76 ? 39.799 35.648 -23.150 1.00 9.64 76 ASN A CA 1
ATOM 648 C C . ASN A 1 76 ? 38.932 36.859 -22.854 1.00 10.61 76 ASN A C 1
ATOM 649 O O . ASN A 1 76 ? 37.779 36.708 -22.475 1.00 10.26 76 ASN A O 1
ATOM 654 N N . ILE A 1 77 ? 39.505 38.059 -22.988 1.00 11.06 77 ILE A N 1
ATOM 655 C CA . ILE A 1 77 ? 38.710 39.279 -22.989 1.00 12.46 77 ILE A CA 1
ATOM 656 C C . ILE A 1 77 ? 38.706 39.809 -24.406 1.00 12.85 77 ILE A C 1
ATOM 657 O O . ILE A 1 77 ? 39.742 40.244 -24.923 1.00 13.07 77 ILE A O 1
ATOM 662 N N . LEU A 1 78 ? 37.550 39.724 -25.050 1.00 12.36 78 LEU A N 1
ATOM 663 C CA . LEU A 1 78 ? 37.397 40.262 -26.400 1.00 12.91 78 LEU A CA 1
ATOM 664 C C . LEU A 1 78 ? 37.335 41.776 -26.350 1.00 13.89 78 LEU A C 1
ATOM 665 O O . LEU A 1 78 ? 36.772 42.336 -25.410 1.00 15.15 78 LEU A O 1
ATOM 670 N N . ASP A 1 79 ? 37.946 42.427 -27.343 1.00 13.43 79 ASP A N 1
ATOM 671 C CA . ASP A 1 79 ? 37.772 43.867 -27.565 1.00 13.37 79 ASP A CA 1
ATOM 672 C C . ASP A 1 79 ? 38.015 44.638 -26.279 1.00 10.98 79 ASP A C 1
ATOM 673 O O . ASP A 1 79 ? 37.119 45.332 -25.768 1.00 14.14 79 ASP A O 1
ATOM 678 N N . THR A 1 80 ? 39.236 44.514 -25.764 1.00 11.00 80 THR A N 1
ATOM 679 C CA . THR A 1 80 ? 39.593 45.139 -24.481 1.00 12.62 80 THR A CA 1
ATOM 680 C C . THR A 1 80 ? 39.360 46.649 -24.436 1.00 13.04 80 THR A C 1
ATOM 681 O O . THR A 1 80 ? 39.503 47.361 -25.442 1.00 13.69 80 THR A O 1
ATOM 685 N N . ARG A 1 81 ? 38.983 47.105 -23.245 1.00 13.18 81 ARG A N 1
ATOM 686 C CA . ARG A 1 81 ? 38.790 48.528 -22.958 1.00 14.63 81 ARG A CA 1
ATOM 687 C C . ARG A 1 81 ? 39.649 48.925 -21.757 1.00 14.70 81 ARG A C 1
ATOM 688 O O . ARG A 1 81 ? 40.049 48.082 -20.960 1.00 15.62 81 ARG A O 1
ATOM 696 N N . ARG A 1 82 ? 39.936 50.219 -21.623 1.00 16.91 82 ARG A N 1
ATOM 697 C CA . ARG A 1 82 ? 40.800 50.666 -20.534 1.00 18.25 82 ARG A CA 1
ATOM 698 C C . ARG A 1 82 ? 40.274 50.226 -19.163 1.00 17.26 82 ARG A C 1
ATOM 699 O O . ARG A 1 82 ? 41.073 49.855 -18.303 1.00 15.86 82 ARG A O 1
ATOM 707 N N . ASN A 1 83 ? 38.944 50.211 -18.994 1.00 17.83 83 ASN A N 1
ATOM 708 C CA . ASN A 1 83 ? 38.300 49.763 -17.739 1.00 19.38 83 ASN A CA 1
ATOM 709 C C . ASN A 1 83 ? 38.538 48.291 -17.380 1.00 16.73 83 ASN A C 1
ATOM 710 O O . ASN A 1 83 ? 38.246 47.878 -16.256 1.00 16.99 83 ASN A O 1
ATOM 715 N N . ASP A 1 84 ? 39.057 47.501 -18.321 1.00 14.99 84 ASP A N 1
ATOM 716 C CA . ASP A 1 84 ? 39.408 46.103 -18.037 1.00 14.59 84 ASP A CA 1
ATOM 717 C C . ASP A 1 84 ? 40.694 45.974 -17.225 1.00 15.34 84 ASP A C 1
ATOM 718 O O . ASP A 1 84 ? 40.956 44.942 -16.625 1.00 13.46 84 ASP A O 1
ATOM 723 N N . SER A 1 85 ? 41.495 47.033 -17.186 1.00 13.47 85 SER A N 1
ATOM 724 C CA . SER A 1 85 ? 42.760 47.004 -16.471 1.00 12.81 85 SER A CA 1
ATOM 725 C C . SER A 1 85 ? 42.533 46.666 -15.014 1.00 15.30 85 SER A C 1
ATOM 726 O O . SER A 1 85 ? 41.703 47.297 -14.350 1.00 17.88 85 SER A O 1
ATOM 729 N N . GLY A 1 86 ? 43.256 45.667 -14.536 1.00 14.70 86 GLY A N 1
ATOM 730 C CA . GLY A 1 86 ? 43.115 45.220 -13.160 1.00 16.43 86 GLY A CA 1
ATOM 731 C C . GLY A 1 86 ? 43.748 43.871 -12.928 1.00 15.36 86 GLY A C 1
ATOM 732 O O . GLY A 1 86 ? 44.459 43.341 -13.795 1.00 15.38 86 GLY A O 1
ATOM 733 N N A ILE A 1 87 ? 43.481 43.319 -11.750 0.50 14.07 87 ILE A N 1
ATOM 734 N N B ILE A 1 87 ? 43.490 43.298 -11.753 0.50 12.57 87 ILE A N 1
ATOM 735 C CA A ILE A 1 87 ? 44.025 42.039 -11.352 0.50 13.04 87 ILE A CA 1
ATOM 736 C CA B ILE A 1 87 ? 44.076 42.017 -11.373 0.50 10.09 87 ILE A CA 1
ATOM 737 C C A ILE A 1 87 ? 42.941 40.985 -11.519 0.50 11.98 87 ILE A C 1
ATOM 738 C C B ILE A 1 87 ? 43.021 40.911 -11.355 0.50 10.12 87 ILE A C 1
ATOM 739 O O A ILE A 1 87 ? 41.776 41.233 -11.185 0.50 12.22 87 ILE A O 1
ATOM 740 O O B ILE A 1 87 ? 41.970 41.035 -10.721 0.50 10.96 87 ILE A O 1
ATOM 749 N N . TYR A 1 88 ? 43.330 39.830 -12.058 1.00 11.78 88 TYR A N 1
ATOM 750 C CA . TYR A 1 88 ? 42.406 38.706 -12.250 1.00 12.72 88 TYR A CA 1
ATOM 751 C C . TYR A 1 88 ? 43.003 37.399 -11.729 1.00 14.66 88 TYR A C 1
ATOM 752 O O . TYR A 1 88 ? 44.223 37.266 -11.599 1.00 13.49 88 TYR A O 1
ATOM 761 N N A LEU A 1 89 ? 42.141 36.434 -11.417 0.50 12.74 89 LEU A N 1
ATOM 762 N N B LEU A 1 89 ? 42.146 36.419 -11.452 0.50 12.33 89 LEU A N 1
ATOM 763 C CA A LEU A 1 89 ? 42.599 35.100 -11.043 0.50 13.68 89 LEU A CA 1
ATOM 764 C CA B LEU A 1 89 ? 42.601 35.101 -11.006 0.50 12.72 89 LEU A CA 1
ATOM 765 C C A LEU A 1 89 ? 41.583 34.069 -11.523 0.50 11.39 89 LEU A C 1
ATOM 766 C C B LEU A 1 89 ? 41.537 34.063 -11.344 0.50 10.77 89 LEU A C 1
ATOM 767 O O A LEU A 1 89 ? 40.509 34.424 -12.010 0.50 10.98 89 LEU A O 1
ATOM 768 O O B LEU A 1 89 ? 40.377 34.410 -11.560 0.50 11.16 89 LEU A O 1
ATOM 777 N N . CYS A 1 90 ? 41.934 32.796 -11.398 1.00 13.53 90 CYS A N 1
ATOM 778 C CA . CYS A 1 90 ? 40.967 31.727 -11.632 1.00 14.45 90 CYS A CA 1
ATOM 779 C C . CYS A 1 90 ? 40.826 30.911 -10.360 1.00 16.73 90 CYS A C 1
ATOM 780 O O . CYS A 1 90 ? 41.738 30.884 -9.520 1.00 15.93 90 CYS A O 1
ATOM 783 N N . GLY A 1 91 ? 39.664 30.291 -10.204 1.00 15.71 91 GLY A N 1
ATOM 784 C CA . GLY A 1 91 ? 39.370 29.515 -9.009 1.00 16.13 91 GLY A CA 1
ATOM 785 C C . GLY A 1 91 ? 38.566 28.293 -9.389 1.00 18.61 91 GLY A C 1
ATOM 786 O O . GLY A 1 91 ? 37.690 28.365 -10.245 1.00 17.12 91 GLY A O 1
ATOM 787 N N . ALA A 1 92 ? 38.862 27.169 -8.750 1.00 18.51 92 ALA A N 1
ATOM 788 C CA . ALA A 1 92 ? 38.190 25.920 -9.084 1.00 17.08 92 ALA A CA 1
ATOM 789 C C . ALA A 1 92 ? 37.617 25.302 -7.832 1.00 19.49 92 ALA A C 1
ATOM 790 O O . ALA A 1 92 ? 38.206 25.406 -6.759 1.00 18.75 92 ALA A O 1
ATOM 792 N N . ILE A 1 93 ? 36.469 24.658 -7.990 1.00 17.84 93 ILE A N 1
ATOM 793 C CA . ILE A 1 93 ? 35.835 23.944 -6.892 1.00 20.58 93 ILE A CA 1
ATOM 794 C C . ILE A 1 93 ? 35.587 22.494 -7.298 1.00 24.17 93 ILE A C 1
ATOM 795 O O . ILE A 1 93 ? 35.240 22.209 -8.442 1.00 22.87 93 ILE A O 1
ATOM 800 N N . SER A 1 94 ? 35.820 21.588 -6.356 1.00 28.77 94 SER A N 1
ATOM 801 C CA . SER A 1 94 ? 35.408 20.194 -6.491 1.00 35.49 94 SER A CA 1
ATOM 802 C C . SER A 1 94 ? 34.574 19.833 -5.272 1.00 36.60 94 SER A C 1
ATOM 803 O O . SER A 1 94 ? 34.847 20.299 -4.162 1.00 35.48 94 SER A O 1
ATOM 806 N N . LEU A 1 95 ? 33.555 19.008 -5.490 1.00 41.92 95 LEU A N 1
ATOM 807 C CA . LEU A 1 95 ? 32.587 18.660 -4.451 1.00 47.22 95 LEU A CA 1
ATOM 808 C C . LEU A 1 95 ? 32.841 17.268 -3.868 1.00 50.91 95 LEU A C 1
ATOM 809 O O . LEU A 1 95 ? 32.496 16.996 -2.717 1.00 52.22 95 LEU A O 1
ATOM 814 N N . HIS A 1 96 ? 33.446 16.396 -4.671 1.00 55.11 96 HIS A N 1
ATOM 815 C CA . HIS A 1 96 ? 33.644 14.996 -4.301 1.00 58.69 96 HIS A CA 1
ATOM 816 C C . HIS A 1 96 ? 35.122 14.610 -4.394 1.00 60.40 96 HIS A C 1
ATOM 817 O O . HIS A 1 96 ? 35.804 15.015 -5.338 1.00 60.57 96 HIS A O 1
ATOM 824 N N . PRO A 1 97 ? 35.624 13.818 -3.421 1.00 62.26 97 PRO A N 1
ATOM 825 C CA . PRO A 1 97 ? 34.917 13.236 -2.269 1.00 62.37 97 PRO A CA 1
ATOM 826 C C . PRO A 1 97 ? 34.563 14.277 -1.207 1.00 62.04 97 PRO A C 1
ATOM 827 O O . PRO A 1 97 ? 33.473 14.227 -0.630 1.00 62.84 97 PRO A O 1
ATOM 831 N N . LYS A 1 98 ? 35.480 15.209 -0.963 1.00 59.81 98 LYS A N 1
ATOM 832 C CA . LYS A 1 98 ? 35.231 16.327 -0.063 1.00 57.28 98 LYS A CA 1
ATOM 833 C C . LYS A 1 98 ? 35.241 17.648 -0.837 1.00 55.49 98 LYS A C 1
ATOM 834 O O . LYS A 1 98 ? 35.626 17.696 -2.011 1.00 55.00 98 LYS A O 1
ATOM 836 N N . LEU A 1 99 ? 34.806 18.714 -0.175 1.00 52.66 99 LEU A N 1
ATOM 837 C CA . LEU A 1 99 ? 34.819 20.040 -0.770 1.00 50.08 99 LEU A CA 1
ATOM 838 C C . LEU A 1 99 ? 36.254 20.560 -0.829 1.00 47.96 99 LEU A C 1
ATOM 839 O O . LEU A 1 99 ? 37.030 20.385 0.112 1.00 47.85 99 LEU A O 1
ATOM 844 N N . LYS A 1 100 ? 36.604 21.185 -1.950 1.00 44.11 100 LYS A N 1
ATOM 845 C CA . LYS A 1 100 ? 37.964 21.653 -2.170 1.00 39.60 100 LYS A CA 1
ATOM 846 C C . LYS A 1 100 ? 37.940 22.870 -3.086 1.00 35.75 100 LYS A C 1
ATOM 847 O O . LYS A 1 100 ? 37.425 22.797 -4.197 1.00 32.76 100 LYS A O 1
ATOM 853 N N . ILE A 1 101 ? 38.467 23.989 -2.597 1.00 33.43 101 ILE A N 1
ATOM 854 C CA . ILE A 1 101 ? 38.578 25.208 -3.396 1.00 29.72 101 ILE A CA 1
ATOM 855 C C . ILE A 1 101 ? 40.037 25.591 -3.541 1.00 28.37 101 ILE A C 1
ATOM 856 O O . ILE A 1 101 ? 40.784 25.628 -2.559 1.00 27.56 101 ILE A O 1
ATOM 861 N N . GLU A 1 102 ? 40.452 25.867 -4.772 1.00 20.79 102 GLU A N 1
ATOM 862 C CA . GLU A 1 102 ? 41.795 26.354 -5.006 1.00 21.21 102 GLU A CA 1
ATOM 863 C C . GLU A 1 102 ? 41.736 27.603 -5.872 1.00 19.76 102 GLU A C 1
ATOM 864 O O . GLU A 1 102 ? 40.843 27.742 -6.705 1.00 19.52 102 GLU A O 1
ATOM 870 N N . GLU A 1 103 ? 42.675 28.508 -5.632 1.00 18.88 103 GLU A N 1
ATOM 871 C CA . GLU A 1 103 ? 42.817 29.740 -6.404 1.00 18.24 103 GLU A CA 1
ATOM 872 C C . GLU A 1 103 ? 44.207 29.845 -7.010 1.00 20.00 103 GLU A C 1
ATOM 873 O O . GLU A 1 103 ? 45.205 29.430 -6.411 1.00 18.15 103 GLU A O 1
ATOM 879 N N . SER A 1 104 ? 44.284 30.435 -8.196 1.00 14.97 104 SER A N 1
ATOM 880 C CA . SER A 1 104 ? 45.566 30.747 -8.782 1.00 16.55 104 SER A CA 1
ATOM 881 C C . SER A 1 104 ? 46.081 32.037 -8.153 1.00 15.81 104 SER A C 1
ATOM 882 O O . SER A 1 104 ? 45.312 32.802 -7.572 1.00 16.10 104 SER A O 1
ATOM 885 N N . PRO A 1 105 ? 47.390 32.298 -8.292 1.00 17.09 105 PRO A N 1
ATOM 886 C CA . PRO A 1 105 ? 47.870 33.651 -8.027 1.00 16.49 105 PRO A CA 1
ATOM 887 C C . PRO A 1 105 ? 47.223 34.647 -8.986 1.00 18.36 105 PRO A C 1
ATOM 888 O O . PRO A 1 105 ? 46.674 34.242 -10.022 1.00 18.13 105 PRO A O 1
ATOM 892 N N . GLY A 1 106 ? 47.269 35.926 -8.629 1.00 15.95 106 GLY A N 1
ATOM 893 C CA . GLY A 1 106 ? 46.737 36.990 -9.482 1.00 15.74 106 GLY A CA 1
ATOM 894 C C . GLY A 1 106 ? 47.606 37.235 -10.709 1.00 17.11 106 GLY A C 1
ATOM 895 O O . GLY A 1 106 ? 48.802 36.916 -10.725 1.00 17.16 106 GLY A O 1
ATOM 896 N N . ALA A 1 107 ? 46.987 37.792 -11.744 1.00 14.48 107 ALA A N 1
ATOM 897 C CA . ALA A 1 107 ? 47.709 38.250 -12.928 1.00 13.95 107 ALA A CA 1
ATOM 898 C C . ALA A 1 107 ? 47.187 39.629 -13.248 1.00 14.67 107 ALA A C 1
ATOM 899 O O . ALA A 1 107 ? 45.989 39.891 -13.092 1.00 14.79 107 ALA A O 1
ATOM 901 N N . GLU A 1 108 ? 48.070 40.529 -13.677 1.00 12.83 108 GLU A N 1
ATOM 902 C CA . GLU A 1 108 ? 47.647 41.896 -13.944 1.00 12.53 108 GLU A CA 1
ATOM 903 C C . GLU A 1 108 ? 47.494 42.179 -15.432 1.00 13.26 108 GLU A C 1
ATOM 904 O O . GLU A 1 108 ? 48.388 41.873 -16.227 1.00 15.83 108 GLU A O 1
ATOM 910 N N . LEU A 1 109 ? 46.360 42.771 -15.786 1.00 13.01 109 LEU A N 1
ATOM 911 C CA . LEU A 1 109 ? 46.129 43.289 -17.122 1.00 12.94 109 LEU A CA 1
ATOM 912 C C . LEU A 1 109 ? 46.209 44.819 -17.164 1.00 13.11 109 LEU A C 1
ATOM 913 O O . LEU A 1 109 ? 45.620 45.511 -16.331 1.00 14.21 109 LEU A O 1
ATOM 918 N N . VAL A 1 110 ? 46.952 45.353 -18.136 1.00 12.14 110 VAL A N 1
ATOM 919 C CA . VAL A 1 110 ? 46.922 46.789 -18.378 1.00 12.07 110 VAL A CA 1
ATOM 920 C C . VAL A 1 110 ? 46.499 47.017 -19.810 1.00 13.45 110 VAL A C 1
ATOM 921 O O . VAL A 1 110 ? 47.134 46.495 -20.725 1.00 15.01 110 VAL A O 1
ATOM 925 N N . VAL A 1 111 ? 45.402 47.745 -19.999 1.00 13.70 111 VAL A N 1
ATOM 926 C CA . VAL A 1 111 ? 44.919 48.066 -21.323 1.00 15.03 111 VAL A CA 1
ATOM 927 C C . VAL A 1 111 ? 45.113 49.562 -21.530 1.00 17.11 111 VAL A C 1
ATOM 928 O O . VAL A 1 111 ? 44.628 50.384 -20.735 1.00 17.82 111 VAL A O 1
ATOM 932 N N . THR A 1 112 ? 45.837 49.904 -22.593 1.00 19.17 112 THR A N 1
ATOM 933 C CA . THR A 1 112 ? 46.258 51.281 -22.839 1.00 21.28 112 THR A CA 1
ATOM 934 C C . THR A 1 112 ? 45.480 51.955 -23.953 1.00 23.38 112 THR A C 1
ATOM 935 O O . THR A 1 112 ? 44.943 51.297 -24.842 1.00 23.24 112 THR A O 1
ATOM 939 N N . MET B 2 1 ? 24.116 29.388 -15.760 1.00 53.68 19 MET B N 1
ATOM 940 C CA . MET B 2 1 ? 23.445 30.326 -14.809 1.00 54.14 19 MET B CA 1
ATOM 941 C C . MET B 2 1 ? 24.185 31.661 -14.719 1.00 50.46 19 MET B C 1
ATOM 942 O O . MET B 2 1 ? 25.274 31.819 -15.277 1.00 51.50 19 MET B O 1
ATOM 947 N N . LEU B 2 2 ? 23.581 32.620 -14.024 1.00 44.92 20 LEU B N 1
ATOM 948 C CA . LEU B 2 2 ? 24.201 33.923 -13.794 1.00 40.62 20 LEU B CA 1
ATOM 949 C C . LEU B 2 2 ? 24.485 34.106 -12.309 1.00 35.38 20 LEU B C 1
ATOM 950 O O . LEU B 2 2 ? 24.453 35.228 -11.800 1.00 36.29 20 LEU B O 1
ATOM 955 N N . PHE B 2 3 ? 24.755 33.000 -11.620 1.00 27.87 21 PHE B N 1
ATOM 956 C CA . PHE B 2 3 ? 24.758 32.989 -10.163 1.00 23.03 21 PHE B CA 1
ATOM 957 C C . PHE B 2 3 ? 25.930 33.754 -9.551 1.00 18.06 21 PHE B C 1
ATOM 958 O O . PHE B 2 3 ? 27.082 33.460 -9.851 1.00 19.46 21 PHE B O 1
ATOM 966 N N . THR B 2 4 ? 25.622 34.717 -8.690 1.00 16.16 22 THR B N 1
ATOM 967 C CA . THR B 2 4 ? 26.667 35.459 -7.972 1.00 16.26 22 THR B CA 1
ATOM 968 C C . THR B 2 4 ? 26.324 35.581 -6.502 1.00 16.52 22 THR B C 1
ATOM 969 O O . THR B 2 4 ? 25.161 35.481 -6.115 1.00 17.27 22 THR B O 1
ATOM 973 N N . VAL B 2 5 ? 27.359 35.815 -5.707 1.00 15.53 23 VAL B N 1
ATOM 974 C CA . VAL B 2 5 ? 27.257 36.090 -4.282 1.00 15.08 23 VAL B CA 1
ATOM 975 C C . VAL B 2 5 ? 27.836 37.492 -4.066 1.00 15.85 23 VAL B C 1
ATOM 976 O O . VAL B 2 5 ? 28.817 37.832 -4.709 1.00 17.35 23 VAL B O 1
ATOM 980 N N . THR B 2 6 ? 27.216 38.299 -3.203 1.00 15.44 24 THR B N 1
ATOM 981 C CA . THR B 2 6 ? 27.775 39.601 -2.819 1.00 16.70 24 THR B CA 1
ATOM 982 C C . THR B 2 6 ? 27.955 39.699 -1.300 1.00 19.00 24 THR B C 1
ATOM 983 O O . THR B 2 6 ? 27.253 39.031 -0.541 1.00 18.57 24 THR B O 1
ATOM 987 N N . ALA B 2 7 ? 28.913 40.513 -0.869 1.00 16.91 25 ALA B N 1
ATOM 988 C CA . ALA B 2 7 ? 29.126 40.764 0.558 1.00 17.26 25 ALA B CA 1
ATOM 989 C C . ALA B 2 7 ? 28.954 42.245 0.868 1.00 22.91 25 ALA B C 1
ATOM 990 O O . ALA B 2 7 ? 29.856 43.036 0.598 1.00 20.24 25 ALA B O 1
ATOM 992 N N . PRO B 2 8 ? 27.818 42.616 1.494 1.00 24.10 26 PRO B N 1
ATOM 993 C CA . PRO B 2 8 ? 27.482 44.037 1.700 1.00 25.27 26 PRO B CA 1
ATOM 994 C C . PRO B 2 8 ? 28.460 44.739 2.644 1.00 23.79 26 PRO B C 1
ATOM 995 O O . PRO B 2 8 ? 28.664 45.953 2.552 1.00 28.02 26 PRO B O 1
ATOM 999 N N . LYS B 2 9 ? 29.063 43.953 3.521 1.00 19.39 27 LYS B N 1
ATOM 1000 C CA . LYS B 2 9 ? 30.004 44.429 4.516 1.00 18.96 27 LYS B CA 1
ATOM 1001 C C . LYS B 2 9 ? 31.215 43.506 4.443 1.00 18.12 27 LYS B C 1
ATOM 1002 O O . LYS B 2 9 ? 31.072 42.284 4.494 1.00 21.27 27 LYS B O 1
ATOM 1008 N N . GLU B 2 10 ? 32.407 44.085 4.315 1.00 12.99 28 GLU B N 1
ATOM 1009 C CA . GLU B 2 10 ? 33.618 43.289 4.126 1.00 16.73 28 GLU B CA 1
ATOM 1010 C C . GLU B 2 10 ? 34.418 43.087 5.404 1.00 16.10 28 GLU B C 1
ATOM 1011 O O . GLU B 2 10 ? 35.195 42.124 5.505 1.00 16.31 28 GLU B O 1
ATOM 1017 N N . VAL B 2 11 ? 34.284 44.027 6.339 1.00 15.84 29 VAL B N 1
ATOM 1018 C CA . VAL B 2 11 ? 35.050 44.009 7.580 1.00 13.33 29 VAL B CA 1
ATOM 1019 C C . VAL B 2 11 ? 34.101 44.137 8.769 1.00 14.53 29 VAL B C 1
ATOM 1020 O O . VAL B 2 11 ? 33.283 45.062 8.830 1.00 15.79 29 VAL B O 1
ATOM 1024 N N . TYR B 2 12 ? 34.205 43.175 9.685 1.00 14.48 30 TYR B N 1
ATOM 1025 C CA . TYR B 2 12 ? 33.392 43.123 10.904 1.00 13.61 30 TYR B CA 1
ATOM 1026 C C . TYR B 2 12 ? 34.328 43.395 12.054 1.00 12.39 30 TYR B C 1
ATOM 1027 O O . TYR B 2 12 ? 35.358 42.732 12.175 1.00 15.22 30 TYR B O 1
ATOM 1036 N N . THR B 2 13 ? 33.994 44.378 12.889 1.00 11.03 31 THR B N 1
ATOM 1037 C CA . THR B 2 13 ? 34.779 44.622 14.089 1.00 12.46 31 THR B CA 1
ATOM 1038 C C . THR B 2 13 ? 33.984 44.156 15.299 1.00 11.70 31 THR B C 1
ATOM 1039 O O . THR B 2 13 ? 32.833 44.570 15.508 1.00 14.45 31 THR B O 1
ATOM 1043 N N . VAL B 2 14 ? 34.588 43.238 16.057 1.00 10.92 32 VAL B N 1
ATOM 1044 C CA . VAL B 2 14 ? 33.870 42.467 17.077 1.00 12.10 32 VAL B CA 1
ATOM 1045 C C . VAL B 2 14 ? 34.549 42.522 18.448 1.00 10.82 32 VAL B C 1
ATOM 1046 O O . VAL B 2 14 ? 35.759 42.255 18.571 1.00 10.97 32 VAL B O 1
ATOM 1050 N N . ASP B 2 15 ? 33.769 42.864 19.470 1.00 10.49 33 ASP B N 1
ATOM 1051 C CA . ASP B 2 15 ? 34.265 42.776 20.854 1.00 11.67 33 ASP B CA 1
ATOM 1052 C C . ASP B 2 15 ? 34.488 41.318 21.254 1.00 10.65 33 ASP B C 1
ATOM 1053 O O . ASP B 2 15 ? 33.614 40.456 21.024 1.00 12.29 33 ASP B O 1
ATOM 1058 N N . VAL B 2 16 ? 35.647 41.008 21.835 1.00 10.54 34 VAL B N 1
ATOM 1059 C CA . VAL B 2 16 ? 35.894 39.658 22.342 1.00 11.85 34 VAL B CA 1
ATOM 1060 C C . VAL B 2 16 ? 34.787 39.286 23.335 1.00 12.39 34 VAL B C 1
ATOM 1061 O O . VAL B 2 16 ? 34.445 40.087 24.198 1.00 14.39 34 VAL B O 1
ATOM 1065 N N . GLY B 2 17 ? 34.189 38.106 23.174 1.00 11.61 35 GLY B N 1
ATOM 1066 C CA . GLY B 2 17 ? 33.162 37.643 24.105 1.00 12.07 35 GLY B CA 1
ATOM 1067 C C . GLY B 2 17 ? 31.761 37.980 23.612 1.00 11.60 35 GLY B C 1
ATOM 1068 O O . GLY B 2 17 ? 30.792 37.728 24.313 1.00 13.98 35 GLY B O 1
ATOM 1069 N N . SER B 2 18 ? 31.665 38.557 22.415 1.00 10.84 36 SER B N 1
ATOM 1070 C CA . SER B 2 18 ? 30.364 38.842 21.788 1.00 8.71 36 SER B CA 1
ATOM 1071 C C . SER B 2 18 ? 30.239 38.127 20.445 1.00 10.88 36 SER B C 1
ATOM 1072 O O . SER B 2 18 ? 31.211 37.607 19.921 1.00 12.81 36 SER B O 1
ATOM 1075 N N . SER B 2 19 ? 29.026 38.057 19.901 1.00 9.90 37 SER B N 1
ATOM 1076 C CA . SER B 2 19 ? 28.845 37.272 18.670 1.00 10.61 37 SER B CA 1
ATOM 1077 C C . SER B 2 19 ? 29.072 38.093 17.404 1.00 12.35 37 SER B C 1
ATOM 1078 O O . SER B 2 19 ? 29.117 39.325 17.449 1.00 11.03 37 SER B O 1
ATOM 1081 N N A VAL B 2 20 ? 29.285 37.395 16.288 0.50 15.09 38 VAL B N 1
ATOM 1082 N N B VAL B 2 20 ? 29.200 37.409 16.276 0.50 11.10 38 VAL B N 1
ATOM 1083 C CA A VAL B 2 20 ? 29.171 38.004 14.956 0.50 16.72 38 VAL B CA 1
ATOM 1084 C CA B VAL B 2 20 ? 29.213 38.086 14.980 0.50 8.49 38 VAL B CA 1
ATOM 1085 C C A VAL B 2 20 ? 28.161 37.247 14.141 0.50 15.63 38 VAL B C 1
ATOM 1086 C C B VAL B 2 20 ? 28.367 37.255 14.020 0.50 10.26 38 VAL B C 1
ATOM 1087 O O A VAL B 2 20 ? 27.919 36.062 14.359 0.50 15.46 38 VAL B O 1
ATOM 1088 O O B VAL B 2 20 ? 28.379 36.025 14.093 0.50 8.20 38 VAL B O 1
ATOM 1095 N N . SER B 2 21 ? 27.616 37.935 13.155 1.00 12.95 39 SER B N 1
ATOM 1096 C CA . SER B 2 21 ? 26.766 37.279 12.177 1.00 13.00 39 SER B CA 1
ATOM 1097 C C . SER B 2 21 ? 27.263 37.706 10.800 1.00 14.53 39 SER B C 1
ATOM 1098 O O . SER B 2 21 ? 26.967 38.808 10.330 1.00 16.86 39 SER B O 1
ATOM 1101 N N . LEU B 2 22 ? 28.047 36.835 10.183 1.00 12.99 40 LEU B N 1
ATOM 1102 C CA . LEU B 2 22 ? 28.702 37.142 8.913 1.00 14.69 40 LEU B CA 1
ATOM 1103 C C . LEU B 2 22 ? 27.750 36.829 7.779 1.00 17.61 40 LEU B C 1
ATOM 1104 O O . LEU B 2 22 ? 27.124 35.766 7.755 1.00 18.05 40 LEU B O 1
ATOM 1109 N N . GLU B 2 23 ? 27.678 37.734 6.817 1.00 16.28 41 GLU B N 1
ATOM 1110 C CA . GLU B 2 23 ? 26.591 37.735 5.867 1.00 16.93 41 GLU B CA 1
ATOM 1111 C C . GLU B 2 23 ? 27.097 37.764 4.437 1.00 15.61 41 GLU B C 1
ATOM 1112 O O . GLU B 2 23 ? 28.002 38.543 4.092 1.00 16.40 41 GLU B O 1
ATOM 1118 N N A CYS B 2 24 ? 26.500 36.923 3.607 0.50 12.36 42 CYS B N 1
ATOM 1119 N N B CYS B 2 24 ? 26.536 36.905 3.592 0.50 15.60 42 CYS B N 1
ATOM 1120 C CA A CYS B 2 24 ? 26.667 37.041 2.167 0.50 12.60 42 CYS B CA 1
ATOM 1121 C CA B CYS B 2 24 ? 26.703 37.077 2.142 0.50 17.57 42 CYS B CA 1
ATOM 1122 C C A CYS B 2 24 ? 25.297 36.901 1.531 0.50 14.53 42 CYS B C 1
ATOM 1123 C C B CYS B 2 24 ? 25.422 36.765 1.385 0.50 17.71 42 CYS B C 1
ATOM 1124 O O A CYS B 2 24 ? 24.454 36.148 2.014 0.50 14.84 42 CYS B O 1
ATOM 1125 O O B CYS B 2 24 ? 24.779 35.745 1.628 0.50 18.18 42 CYS B O 1
ATOM 1130 N N . ASP B 2 25 ? 25.068 37.661 0.470 1.00 16.44 43 ASP B N 1
ATOM 1131 C CA . ASP B 2 25 ? 23.795 37.623 -0.212 1.00 17.57 43 ASP B CA 1
ATOM 1132 C C . ASP B 2 25 ? 23.965 36.922 -1.538 1.00 21.82 43 ASP B C 1
ATOM 1133 O O . ASP B 2 25 ? 25.068 36.842 -2.073 1.00 20.45 43 ASP B O 1
ATOM 1138 N N . PHE B 2 26 ? 22.878 36.381 -2.061 1.00 20.90 44 PHE B N 1
ATOM 1139 C CA . PHE B 2 26 ? 22.970 35.706 -3.344 1.00 25.85 44 PHE B CA 1
ATOM 1140 C C . PHE B 2 26 ? 21.731 35.920 -4.178 1.00 32.41 44 PHE B C 1
ATOM 1141 O O . PHE B 2 26 ? 20.681 36.334 -3.676 1.00 29.98 44 PHE B O 1
ATOM 1149 N N . ASP B 2 27 ? 21.889 35.618 -5.462 1.00 39.11 45 ASP B N 1
ATOM 1150 C CA . ASP B 2 27 ? 20.878 35.834 -6.477 1.00 46.13 45 ASP B CA 1
ATOM 1151 C C . ASP B 2 27 ? 19.859 34.695 -6.454 1.00 48.68 45 ASP B C 1
ATOM 1152 O O . ASP B 2 27 ? 20.128 33.603 -6.965 1.00 49.67 45 ASP B O 1
ATOM 1157 N N . ARG B 2 28 ? 18.698 34.957 -5.851 1.00 51.94 46 ARG B N 1
ATOM 1158 C CA . ARG B 2 28 ? 17.622 33.963 -5.741 1.00 56.57 46 ARG B CA 1
ATOM 1159 C C . ARG B 2 28 ? 17.058 33.531 -7.093 1.00 58.36 46 ARG B C 1
ATOM 1160 O O . ARG B 2 28 ? 16.643 32.384 -7.255 1.00 59.22 46 ARG B O 1
ATOM 1168 N N . ARG B 2 29 ? 17.057 34.455 -8.052 1.00 60.53 47 ARG B N 1
ATOM 1169 C CA . ARG B 2 29 ? 16.587 34.193 -9.413 1.00 62.37 47 ARG B CA 1
ATOM 1170 C C . ARG B 2 29 ? 17.423 33.133 -10.133 1.00 63.45 47 ARG B C 1
ATOM 1171 O O . ARG B 2 29 ? 16.962 32.526 -11.101 1.00 63.51 47 ARG B O 1
ATOM 1179 N N . GLU B 2 30 ? 18.647 32.918 -9.656 1.00 63.91 48 GLU B N 1
ATOM 1180 C CA . GLU B 2 30 ? 19.544 31.929 -10.242 1.00 64.99 48 GLU B CA 1
ATOM 1181 C C . GLU B 2 30 ? 19.815 30.779 -9.281 1.00 64.54 48 GLU B C 1
ATOM 1182 O O . GLU B 2 30 ? 18.944 29.945 -9.034 1.00 63.85 48 GLU B O 1
ATOM 1188 N N . LEU B 2 34 ? 15.658 26.038 -4.893 1.00 64.20 52 LEU B N 1
ATOM 1189 C CA . LEU B 2 34 ? 16.132 26.321 -3.541 1.00 64.37 52 LEU B CA 1
ATOM 1190 C C . LEU B 2 34 ? 16.666 25.049 -2.882 1.00 63.63 52 LEU B C 1
ATOM 1191 O O . LEU B 2 34 ? 17.516 25.117 -1.997 1.00 63.80 52 LEU B O 1
ATOM 1196 N N . GLU B 2 35 ? 16.164 23.895 -3.317 1.00 62.10 53 GLU B N 1
ATOM 1197 C CA . GLU B 2 35 ? 16.549 22.605 -2.734 1.00 60.55 53 GLU B CA 1
ATOM 1198 C C . GLU B 2 35 ? 18.032 22.254 -2.891 1.00 57.55 53 GLU B C 1
ATOM 1199 O O . GLU B 2 35 ? 18.605 21.579 -2.036 1.00 58.85 53 GLU B O 1
ATOM 1205 N N . GLY B 2 36 ? 18.644 22.711 -3.979 1.00 53.45 54 GLY B N 1
ATOM 1206 C CA . GLY B 2 36 ? 20.033 22.377 -4.273 1.00 48.93 54 GLY B CA 1
ATOM 1207 C C . GLY B 2 36 ? 21.053 23.424 -3.853 1.00 45.15 54 GLY B C 1
ATOM 1208 O O . GLY B 2 36 ? 22.207 23.373 -4.288 1.00 46.07 54 GLY B O 1
ATOM 1209 N N . ILE B 2 37 ? 20.641 24.373 -3.015 1.00 40.65 55 ILE B N 1
ATOM 1210 C CA . ILE B 2 37 ? 21.559 25.421 -2.558 1.00 37.37 55 ILE B CA 1
ATOM 1211 C C . ILE B 2 37 ? 22.442 24.913 -1.420 1.00 33.20 55 ILE B C 1
ATOM 1212 O O . ILE B 2 37 ? 21.962 24.244 -0.511 1.00 34.88 55 ILE B O 1
ATOM 1217 N N . ARG B 2 38 ? 23.740 25.182 -1.500 1.00 26.58 56 ARG B N 1
ATOM 1218 C CA . ARG B 2 38 ? 24.666 24.769 -0.453 1.00 24.10 56 ARG B CA 1
ATOM 1219 C C . ARG B 2 38 ? 25.514 25.978 -0.074 1.00 20.14 56 ARG B C 1
ATOM 1220 O O . ARG B 2 38 ? 26.305 26.458 -0.883 1.00 19.91 56 ARG B O 1
ATOM 1228 N N . ALA B 2 39 ? 25.333 26.464 1.151 1.00 17.83 57 ALA B N 1
ATOM 1229 C CA . ALA B 2 39 ? 26.082 27.603 1.654 1.00 16.97 57 ALA B CA 1
ATOM 1230 C C . ALA B 2 39 ? 27.020 27.158 2.761 1.00 18.33 57 ALA B C 1
ATOM 1231 O O . ALA B 2 39 ? 26.647 26.343 3.608 1.00 18.27 57 ALA B O 1
ATOM 1233 N N . SER B 2 40 ? 28.249 27.658 2.736 1.00 16.61 58 SER B N 1
ATOM 1234 C CA . SER B 2 40 ? 29.223 27.329 3.768 1.00 17.06 58 SER B CA 1
ATOM 1235 C C . SER B 2 40 ? 30.202 28.462 4.033 1.00 17.66 58 SER B C 1
ATOM 1236 O O . SER B 2 40 ? 30.324 29.403 3.241 1.00 17.38 58 SER B O 1
ATOM 1239 N N . LEU B 2 41 ? 30.869 28.364 5.178 1.00 16.39 59 LEU B N 1
ATOM 1240 C CA . LEU B 2 41 ? 31.873 29.334 5.601 1.00 13.69 59 LEU B CA 1
ATOM 1241 C C . LEU B 2 41 ? 33.168 28.611 5.923 1.00 15.10 59 LEU B C 1
ATOM 1242 O O . LEU B 2 41 ? 33.179 27.627 6.674 1.00 18.36 59 LEU B O 1
ATOM 1247 N N . GLN B 2 42 ? 34.263 29.101 5.357 1.00 14.52 60 GLN B N 1
ATOM 1248 C CA . GLN B 2 42 ? 35.589 28.566 5.644 1.00 16.10 60 GLN B CA 1
ATOM 1249 C C . GLN B 2 42 ? 36.424 29.653 6.292 1.00 18.25 60 GLN B C 1
ATOM 1250 O O . GLN B 2 42 ? 36.323 30.824 5.916 1.00 18.06 60 GLN B O 1
ATOM 1256 N N . LYS B 2 43 ? 37.241 29.279 7.265 1.00 17.77 61 LYS B N 1
ATOM 1257 C CA . LYS B 2 43 ? 38.254 30.192 7.762 1.00 18.89 61 LYS B CA 1
ATOM 1258 C C . LYS B 2 43 ? 39.511 29.954 6.931 1.00 21.95 61 LYS B C 1
ATOM 1259 O O . LYS B 2 43 ? 39.961 28.812 6.780 1.00 21.16 61 LYS B O 1
ATOM 1265 N N A VAL B 2 44 ? 40.088 31.018 6.382 0.50 20.60 62 VAL B N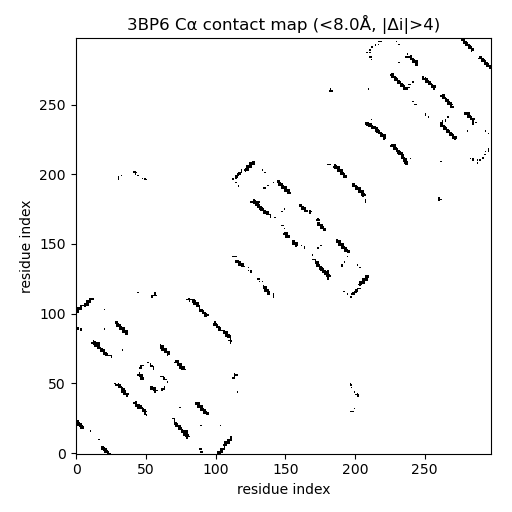 1
ATOM 1266 N N B VAL B 2 44 ? 40.061 31.017 6.366 0.50 21.86 62 VAL B N 1
ATOM 1267 C CA A VAL B 2 44 ? 41.268 30.856 5.522 0.50 24.55 62 VAL B CA 1
ATOM 1268 C CA B VAL B 2 44 ? 41.263 30.854 5.569 0.50 26.70 62 VAL B CA 1
ATOM 1269 C C A VAL B 2 44 ? 42.582 31.230 6.226 0.50 28.83 62 VAL B C 1
ATOM 1270 C C B VAL B 2 44 ? 42.483 31.165 6.434 0.50 29.65 62 VAL B C 1
ATOM 1271 O O A VAL B 2 44 ? 42.831 32.398 6.527 0.50 30.67 62 VAL B O 1
ATOM 1272 O O B VAL B 2 44 ? 42.557 32.209 7.079 0.50 31.31 62 VAL B O 1
ATOM 1279 N N . GLU B 2 45 ? 43.409 30.218 6.487 1.00 33.72 63 GLU B N 1
ATOM 1280 C CA . GLU B 2 45 ? 44.656 30.397 7.244 1.00 38.47 63 GLU B CA 1
ATOM 1281 C C . GLU B 2 45 ? 45.749 29.441 6.776 1.00 41.80 63 GLU B C 1
ATOM 1282 O O . GLU B 2 45 ? 46.937 29.758 6.865 1.00 45.43 63 GLU B O 1
ATOM 1288 N N . THR B 2 48 ? 45.684 26.860 4.245 1.00 58.03 66 THR B N 1
ATOM 1289 C CA . THR B 2 48 ? 44.495 26.040 4.031 1.00 57.83 66 THR B CA 1
ATOM 1290 C C . THR B 2 48 ? 43.223 26.864 4.262 1.00 56.66 66 THR B C 1
ATOM 1291 O O . THR B 2 48 ? 43.287 27.989 4.766 1.00 56.65 66 THR B O 1
ATOM 1295 N N . SER B 2 49 ? 42.075 26.309 3.882 1.00 54.63 67 SER B N 1
ATOM 1296 C CA . SER B 2 49 ? 40.791 26.946 4.157 1.00 52.94 67 SER B CA 1
ATOM 1297 C C . SER B 2 49 ? 39.694 25.918 4.439 1.00 51.60 67 SER B C 1
ATOM 1298 O O . SER B 2 49 ? 38.840 25.655 3.588 1.00 52.90 67 SER B O 1
ATOM 1301 N N . LEU B 2 50 ? 39.724 25.345 5.641 1.00 48.14 68 LEU B N 1
ATOM 1302 C CA . LEU B 2 50 ? 38.743 24.337 6.049 1.00 45.57 68 LEU B CA 1
ATOM 1303 C C . LEU B 2 50 ? 37.422 24.972 6.482 1.00 42.63 68 LEU B C 1
ATOM 1304 O O . LEU B 2 50 ? 37.394 26.132 6.901 1.00 40.01 68 LEU B O 1
ATOM 1309 N N . GLN B 2 51 ? 36.341 24.196 6.390 1.00 39.02 69 GLN B N 1
ATOM 1310 C CA . GLN B 2 51 ? 35.017 24.624 6.849 1.00 37.80 69 GLN B CA 1
ATOM 1311 C C . GLN B 2 51 ? 35.037 24.997 8.331 1.00 35.38 69 GLN B C 1
ATOM 1312 O O . GLN B 2 51 ? 35.662 24.311 9.141 1.00 35.88 69 GLN B O 1
ATOM 1318 N N . SER B 2 52 ? 34.359 26.092 8.668 1.00 29.39 70 SER B N 1
ATOM 1319 C CA . SER B 2 52 ? 34.339 26.591 10.036 1.00 26.83 70 SER B CA 1
ATOM 1320 C C . SER B 2 52 ? 33.529 25.677 10.956 1.00 26.68 70 SER B C 1
ATOM 1321 O O . SER B 2 52 ? 32.418 25.282 10.626 1.00 27.38 70 SER B O 1
ATOM 1324 N N . GLU B 2 53 ? 34.109 25.331 12.102 1.00 28.19 71 GLU B N 1
ATOM 1325 C CA . GLU B 2 53 ? 33.402 24.561 13.133 1.00 29.30 71 GLU B CA 1
ATOM 1326 C C . GLU B 2 53 ? 32.801 25.472 14.205 1.00 26.70 71 GLU B C 1
ATOM 1327 O O . GLU B 2 53 ? 32.118 25.007 15.116 1.00 28.53 71 GLU B O 1
ATOM 1333 N N . ARG B 2 54 ? 33.052 26.774 14.068 1.00 20.83 72 ARG B N 1
ATOM 1334 C CA . ARG B 2 54 ? 32.577 27.784 15.012 1.00 19.03 72 ARG B CA 1
ATOM 1335 C C . ARG B 2 54 ? 31.255 28.416 14.594 1.00 18.11 72 ARG B C 1
ATOM 1336 O O . ARG B 2 54 ? 30.498 28.888 15.436 1.00 19.29 72 ARG B O 1
ATOM 1344 N N . ALA B 2 55 ? 30.990 28.433 13.288 1.00 16.09 73 ALA B N 1
ATOM 1345 C CA . ALA B 2 55 ? 29.840 29.150 12.733 1.00 17.04 73 ALA B CA 1
ATOM 1346 C C . ALA B 2 55 ? 28.646 28.247 12.439 1.00 18.19 73 ALA B C 1
ATOM 1347 O O . ALA B 2 55 ? 28.814 27.148 11.895 1.00 21.63 73 ALA B O 1
ATOM 1349 N N . THR B 2 56 ? 27.450 28.736 12.771 1.00 15.06 74 THR B N 1
ATOM 1350 C CA . THR B 2 56 ? 26.204 28.034 12.466 1.00 17.19 74 THR B CA 1
ATOM 1351 C C . THR B 2 56 ? 25.467 28.817 11.387 1.00 16.65 74 THR B C 1
ATOM 1352 O O . THR B 2 56 ? 25.222 30.017 11.539 1.00 16.11 74 THR B O 1
ATOM 1356 N N . LEU B 2 57 ? 25.137 28.128 10.296 1.00 16.97 75 LEU B N 1
ATOM 1357 C CA . LEU B 2 57 ? 24.313 28.706 9.243 1.00 18.99 75 LEU B CA 1
ATOM 1358 C C . LEU B 2 57 ? 22.893 28.917 9.748 1.00 20.76 75 LEU B C 1
ATOM 1359 O O . LEU B 2 57 ? 22.258 27.982 10.241 1.00 21.58 75 LEU B O 1
ATOM 1364 N N . LEU B 2 58 ? 22.398 30.142 9.645 1.00 18.48 76 LEU B N 1
ATOM 1365 C CA . LEU B 2 58 ? 21.008 30.406 10.003 1.00 19.50 76 LEU B CA 1
ATOM 1366 C C . LEU B 2 58 ? 20.169 30.174 8.748 1.00 23.46 76 LEU B C 1
ATOM 1367 O O . LEU B 2 58 ? 19.922 31.089 7.957 1.00 22.94 76 LEU B O 1
ATOM 1372 N N . GLU B 2 59 ? 19.755 28.922 8.564 1.00 26.56 77 GLU B N 1
ATOM 1373 C CA . GLU B 2 59 ? 19.252 28.454 7.265 1.00 30.14 77 GLU B CA 1
ATOM 1374 C C . GLU B 2 59 ? 17.896 29.048 6.876 1.00 30.93 77 GLU B C 1
ATOM 1375 O O . GLU B 2 59 ? 17.515 29.007 5.700 1.00 30.49 77 GLU B O 1
ATOM 1381 N N . GLU B 2 60 ? 17.193 29.616 7.853 1.00 30.34 78 GLU B N 1
ATOM 1382 C CA . GLU B 2 60 ? 15.897 30.248 7.612 1.00 33.25 78 GLU B CA 1
ATOM 1383 C C . GLU B 2 60 ? 16.004 31.536 6.790 1.00 33.19 78 GLU B C 1
ATOM 1384 O O . GLU B 2 60 ? 14.993 32.071 6.332 1.00 33.24 78 GLU B O 1
ATOM 1390 N N . GLN B 2 61 ? 17.227 32.041 6.621 1.00 31.45 79 GLN B N 1
ATOM 1391 C CA . GLN B 2 61 ? 17.453 33.237 5.810 1.00 31.31 79 GLN B CA 1
ATOM 1392 C C . GLN B 2 61 ? 17.711 32.896 4.349 1.00 28.03 79 GLN B C 1
ATOM 1393 O O . GLN B 2 61 ? 17.625 33.772 3.489 1.00 26.92 79 GLN B O 1
ATOM 1399 N N . LEU B 2 62 ? 18.031 31.633 4.067 1.00 27.41 80 LEU B N 1
ATOM 1400 C CA . LEU B 2 62 ? 18.286 31.204 2.691 1.00 28.46 80 LEU B CA 1
ATOM 1401 C C . LEU B 2 62 ? 17.188 31.575 1.671 1.00 28.95 80 LEU B C 1
ATOM 1402 O O . LEU B 2 62 ? 17.518 32.077 0.597 1.00 27.76 80 LEU B O 1
ATOM 1407 N N . PRO B 2 63 ? 15.891 31.343 2.002 1.00 30.95 81 PRO B N 1
ATOM 1408 C CA . PRO B 2 63 ? 14.794 31.801 1.129 1.00 32.25 81 PRO B CA 1
ATOM 1409 C C . PRO B 2 63 ? 14.788 33.293 0.785 1.00 32.11 81 PRO B C 1
ATOM 1410 O O . PRO B 2 63 ? 14.265 33.676 -0.265 1.00 33.84 81 PRO B O 1
ATOM 1414 N N A LEU B 2 64 ? 15.350 34.122 1.667 0.50 31.17 82 LEU B N 1
ATOM 1415 N N B LEU B 2 64 ? 15.358 34.110 1.667 0.50 30.85 82 LEU B N 1
ATOM 1416 C CA A LEU B 2 64 ? 15.433 35.571 1.459 0.50 30.61 82 LEU B CA 1
ATOM 1417 C CA B LEU B 2 64 ? 15.430 35.552 1.472 0.50 29.97 82 LEU B CA 1
ATOM 1418 C C A LEU B 2 64 ? 16.640 35.967 0.610 0.50 28.61 82 LEU B C 1
ATOM 1419 C C B LEU B 2 64 ? 16.724 35.967 0.771 0.50 27.98 82 LEU B C 1
ATOM 1420 O O A LEU B 2 64 ? 16.831 37.144 0.299 0.50 29.68 82 LEU B O 1
ATOM 1421 O O B LEU B 2 64 ? 17.048 37.156 0.711 0.50 28.60 82 LEU B O 1
ATOM 1430 N N . GLY B 2 65 ? 17.456 34.984 0.248 1.00 26.69 83 GLY B N 1
ATOM 1431 C CA . GLY B 2 65 ? 18.684 35.238 -0.510 1.00 25.38 83 GLY B CA 1
ATOM 1432 C C . GLY B 2 65 ? 19.845 35.690 0.360 1.00 24.26 83 GLY B C 1
ATOM 1433 O O . GLY B 2 65 ? 20.684 36.463 -0.085 1.00 24.35 83 GLY B O 1
ATOM 1434 N N . LYS B 2 66 ? 19.892 35.215 1.601 1.00 21.24 84 LYS B N 1
ATOM 1435 C CA . LYS B 2 66 ? 20.970 35.592 2.516 1.00 21.31 84 LYS B CA 1
ATOM 1436 C C . LYS B 2 66 ? 21.563 34.362 3.203 1.00 19.96 84 LYS B C 1
ATOM 1437 O O . LYS B 2 66 ? 20.826 33.528 3.738 1.00 21.23 84 LYS B O 1
ATOM 1443 N N . ALA B 2 67 ? 22.887 34.235 3.141 1.00 16.15 85 ALA B N 1
ATOM 1444 C CA . ALA B 2 67 ? 23.627 33.229 3.898 1.00 16.61 85 ALA B CA 1
ATOM 1445 C C . ALA B 2 67 ? 24.215 33.936 5.111 1.00 18.74 85 ALA B C 1
ATOM 1446 O O . ALA B 2 67 ? 25.080 34.803 4.983 1.00 16.13 85 ALA B O 1
ATOM 1448 N N . LEU B 2 68 ? 23.730 33.569 6.293 1.00 18.27 86 LEU B N 1
ATOM 1449 C CA . LEU B 2 68 ? 24.102 34.249 7.526 1.00 17.85 86 LEU B CA 1
ATOM 1450 C C . LEU B 2 68 ? 24.716 33.215 8.448 1.00 18.91 86 LEU B C 1
ATOM 1451 O O . LEU B 2 68 ? 24.098 32.194 8.728 1.00 20.38 86 LEU B O 1
ATOM 1456 N N . PHE B 2 69 ? 25.932 33.488 8.915 1.00 16.06 87 PHE B N 1
ATOM 1457 C CA . PHE B 2 69 ? 26.675 32.522 9.733 1.00 15.14 87 PHE B CA 1
ATOM 1458 C C . PHE B 2 69 ? 26.995 33.113 11.085 1.00 16.67 87 PHE B C 1
ATOM 1459 O O . PHE B 2 69 ? 27.726 34.100 11.175 1.00 16.92 87 PHE B O 1
ATOM 1467 N N . HIS B 2 70 ? 26.482 32.476 12.134 1.00 13.01 88 HIS B N 1
ATOM 1468 C CA . HIS B 2 70 ? 26.573 33.017 13.484 1.00 14.27 88 HIS B CA 1
ATOM 1469 C C . HIS B 2 70 ? 27.701 32.364 14.250 1.00 14.97 88 HIS B C 1
ATOM 1470 O O . HIS B 2 70 ? 27.765 31.146 14.347 1.00 16.14 88 HIS B O 1
ATOM 1477 N N . ILE B 2 71 ? 28.600 33.186 14.777 1.00 12.04 89 ILE B N 1
ATOM 1478 C CA . ILE B 2 71 ? 29.663 32.720 15.659 1.00 12.95 89 ILE B CA 1
ATOM 1479 C C . ILE B 2 71 ? 29.483 33.352 17.044 1.00 12.79 89 ILE B C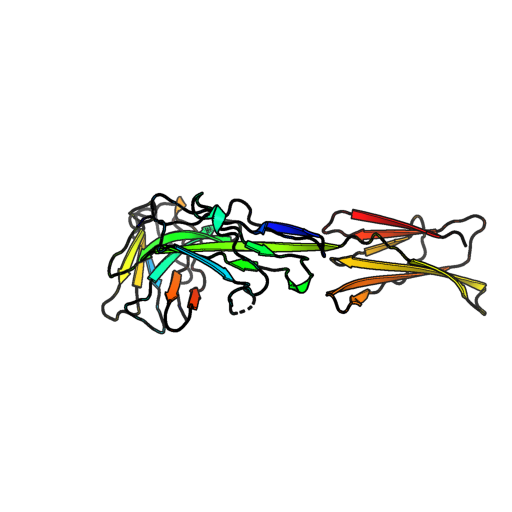 1
ATOM 1480 O O . ILE B 2 71 ? 29.527 34.576 17.181 1.00 13.84 89 ILE B O 1
ATOM 1485 N N . PRO B 2 72 ? 29.262 32.521 18.070 1.00 14.09 90 PRO B N 1
ATOM 1486 C CA . PRO B 2 72 ? 29.091 33.025 19.427 1.00 14.35 90 PRO B CA 1
ATOM 1487 C C . PRO B 2 72 ? 30.413 33.293 20.120 1.00 14.02 90 PRO B C 1
ATOM 1488 O O . PRO B 2 72 ? 31.392 32.597 19.875 1.00 13.79 90 PRO B O 1
ATOM 1492 N N . SER B 2 73 ? 30.417 34.277 21.010 1.00 13.49 91 SER B N 1
ATOM 1493 C CA . SER B 2 73 ? 31.566 34.508 21.891 1.00 12.55 91 SER B CA 1
ATOM 1494 C C . SER B 2 73 ? 32.919 34.488 21.163 1.00 10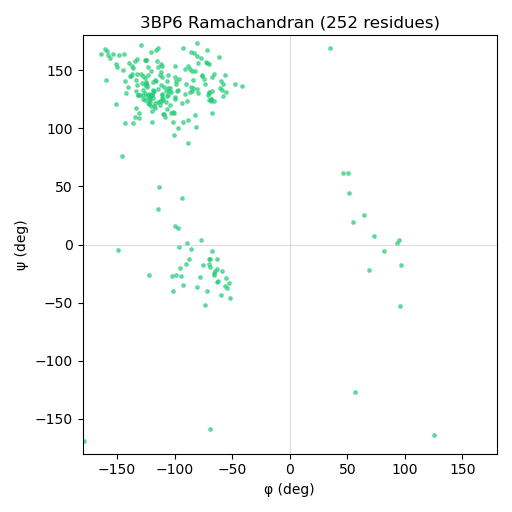.18 91 SER B C 1
ATOM 1495 O O . SER B 2 73 ? 33.812 33.652 21.427 1.00 11.84 91 SER B O 1
ATOM 1498 N N . VAL B 2 74 ? 33.049 35.433 20.239 1.00 11.20 92 VAL B N 1
ATOM 1499 C CA . VAL B 2 74 ? 34.223 35.557 19.403 1.00 10.93 92 VAL B CA 1
ATOM 1500 C C . VAL B 2 74 ? 35.479 35.793 20.256 1.00 12.99 92 VAL B C 1
ATOM 1501 O O . VAL B 2 74 ? 35.468 36.575 21.202 1.00 13.03 92 VAL B O 1
ATOM 1505 N N . GLN B 2 75 ? 36.542 35.070 19.920 1.00 12.41 93 GLN B N 1
ATOM 1506 C CA . GLN B 2 75 ? 37.819 35.152 20.625 1.00 11.62 93 GLN B CA 1
ATOM 1507 C C . GLN B 2 75 ? 38.887 35.670 19.680 1.00 12.16 93 GLN B C 1
ATOM 1508 O O . GLN B 2 75 ? 38.665 35.771 18.462 1.00 11.53 93 GLN B O 1
ATOM 1514 N N . VAL B 2 76 ? 40.042 36.039 20.226 1.00 12.72 94 VAL B N 1
ATOM 1515 C CA . VAL B 2 76 ? 41.129 36.514 19.378 1.00 12.66 94 VAL B CA 1
ATOM 1516 C C . VAL B 2 76 ? 41.454 35.490 18.278 1.00 12.91 94 VAL B C 1
ATOM 1517 O O . VAL B 2 76 ? 41.704 35.867 17.143 1.00 16.07 94 VAL B O 1
ATOM 1521 N N . ARG B 2 77 ? 41.392 34.198 18.589 1.00 14.61 95 ARG B N 1
ATOM 1522 C CA . ARG B 2 77 ? 41.732 33.194 17.578 1.00 18.25 95 ARG B CA 1
ATOM 1523 C C . ARG B 2 77 ? 40.700 33.092 16.444 1.00 16.88 95 ARG B C 1
ATOM 1524 O O . ARG B 2 77 ? 40.968 32.456 15.412 1.00 17.33 95 ARG B O 1
ATOM 1532 N N . ASP B 2 78 ? 39.530 33.700 16.632 1.00 13.61 96 ASP B N 1
ATOM 1533 C CA . ASP B 2 78 ? 38.517 33.730 15.568 1.00 13.80 96 ASP B CA 1
ATOM 1534 C C . ASP B 2 78 ? 38.743 34.905 14.611 1.00 14.29 96 ASP B C 1
ATOM 1535 O O . ASP B 2 78 ? 38.032 35.052 13.616 1.00 15.32 96 ASP B O 1
ATOM 1540 N N . SER B 2 79 ? 39.726 35.739 14.898 1.00 14.10 97 SER B N 1
ATOM 1541 C CA . SER B 2 79 ? 39.988 36.876 14.011 1.00 15.00 97 SER B CA 1
ATOM 1542 C C . SER B 2 79 ? 40.633 36.397 12.722 1.00 15.08 97 SER B C 1
ATOM 1543 O O . SER B 2 79 ? 41.259 35.332 12.696 1.00 16.26 97 SER B O 1
ATOM 1546 N N . GLY B 2 80 ? 40.504 37.180 11.658 1.00 14.39 98 GLY B N 1
ATOM 1547 C CA . GLY B 2 80 ? 41.144 36.839 10.401 1.00 14.94 98 GLY B CA 1
ATOM 1548 C C . GLY B 2 80 ? 40.162 36.781 9.258 1.00 12.32 98 GLY B C 1
ATOM 1549 O O . GLY B 2 80 ? 39.030 37.261 9.363 1.00 14.62 98 GLY B O 1
ATOM 1550 N N . GLN B 2 81 ? 40.589 36.166 8.157 1.00 12.57 99 GLN B N 1
ATOM 1551 C CA . GLN B 2 81 ? 39.785 36.166 6.957 1.00 12.85 99 GLN B CA 1
ATOM 1552 C C . GLN B 2 81 ? 38.948 34.898 6.840 1.00 14.15 99 GLN B C 1
ATOM 1553 O O . GLN B 2 81 ? 39.400 33.817 7.209 1.00 16.23 99 GLN B O 1
ATOM 1559 N N . TYR B 2 82 ? 37.730 35.066 6.335 1.00 14.13 100 TYR B N 1
ATOM 1560 C CA . TYR B 2 82 ? 36.823 33.968 6.089 1.00 13.23 100 TYR B CA 1
ATOM 1561 C C . TYR B 2 82 ? 36.365 34.015 4.640 1.00 14.80 100 TYR B C 1
ATOM 1562 O O . TYR B 2 82 ? 36.418 35.071 4.003 1.00 16.56 100 TYR B O 1
ATOM 1571 N N . ARG B 2 83 ? 35.900 32.879 4.128 1.00 13.44 101 ARG B N 1
ATOM 1572 C CA . ARG B 2 83 ? 35.302 32.842 2.795 1.00 14.06 101 ARG B CA 1
ATOM 1573 C C . ARG B 2 83 ? 33.884 32.307 2.922 1.00 15.52 101 ARG B C 1
ATOM 1574 O O . ARG B 2 83 ? 33.678 31.241 3.503 1.00 16.72 101 ARG B O 1
ATOM 1582 N N A CYS B 2 84 ? 32.903 33.068 2.464 0.50 12.36 102 CYS B N 1
ATOM 1583 N N B CYS B 2 84 ? 32.922 33.041 2.349 0.50 18.66 102 CYS B N 1
ATOM 1584 C CA A CYS B 2 84 ? 31.584 32.495 2.355 0.50 12.12 102 CYS B CA 1
ATOM 1585 C CA B CYS B 2 84 ? 31.489 32.691 2.301 0.50 19.23 102 CYS B CA 1
ATOM 1586 C C A CYS B 2 84 ? 31.490 31.915 0.960 0.50 14.69 102 CYS B C 1
ATOM 1587 C C B CYS B 2 84 ? 31.158 32.069 0.931 0.50 19.13 102 CYS B C 1
ATOM 1588 O O A CYS B 2 84 ? 31.979 32.474 -0.001 0.50 10.51 102 CYS B O 1
ATOM 1589 O O B CYS B 2 84 ? 31.149 32.793 -0.061 0.50 17.19 102 CYS B O 1
ATOM 1594 N N . LEU B 2 85 ? 30.880 30.757 0.872 1.00 16.04 103 LEU B N 1
ATOM 1595 C CA . LEU B 2 85 ? 30.735 30.045 -0.400 1.00 17.87 103 LEU B CA 1
ATOM 1596 C C . LEU B 2 85 ? 29.281 29.646 -0.585 1.00 16.22 103 LEU B C 1
ATOM 1597 O O . LEU B 2 85 ? 28.655 29.139 0.339 1.00 16.76 103 LEU B O 1
ATOM 1602 N N . VAL B 2 86 ? 28.730 29.884 -1.770 1.00 13.78 104 VAL B N 1
ATOM 1603 C CA . VAL B 2 86 ? 27.387 29.382 -2.063 1.00 14.16 104 VAL B CA 1
ATOM 1604 C C . VAL B 2 86 ? 27.437 28.658 -3.406 1.00 16.47 104 VAL B C 1
ATOM 1605 O O . VAL B 2 86 ? 27.961 29.187 -4.392 1.00 16.45 104 VAL B O 1
ATOM 1609 N N . ILE B 2 87 ? 26.922 27.430 -3.426 1.00 15.87 105 ILE B N 1
ATOM 1610 C CA . ILE B 2 87 ? 26.817 26.639 -4.642 1.00 18.59 105 ILE B CA 1
ATOM 1611 C C . ILE B 2 87 ? 25.337 26.445 -4.936 1.00 21.71 105 ILE B C 1
ATOM 1612 O O . ILE B 2 87 ? 24.555 26.136 -4.036 1.00 20.04 105 ILE B O 1
ATOM 1617 N N . CYS B 2 88 ? 24.957 26.654 -6.188 1.00 25.00 106 CYS B N 1
ATOM 1618 C CA . CYS B 2 88 ? 23.573 26.475 -6.615 1.00 27.68 106 CYS B CA 1
ATOM 1619 C C . CYS B 2 88 ? 23.618 25.735 -7.936 1.00 28.23 106 CYS B C 1
ATOM 1620 O O . CYS B 2 88 ? 23.974 26.318 -8.957 1.00 27.35 106 CYS B O 1
ATOM 1623 N N . GLY B 2 89 ? 23.287 24.447 -7.902 1.00 27.14 107 GLY B N 1
ATOM 1624 C CA . GLY B 2 89 ? 23.399 23.589 -9.082 1.00 27.56 107 GLY B CA 1
ATOM 1625 C C . GLY B 2 89 ? 24.809 23.587 -9.643 1.00 27.36 107 GLY B C 1
ATOM 1626 O O . GLY B 2 89 ? 25.776 23.383 -8.908 1.00 29.29 107 GLY B O 1
ATOM 1627 N N . ALA B 2 90 ? 24.925 23.874 -10.938 1.00 23.78 108 ALA B N 1
ATOM 1628 C CA . ALA B 2 90 ? 26.212 23.848 -11.620 1.00 23.80 108 ALA B CA 1
ATOM 1629 C C . ALA B 2 90 ? 26.876 25.221 -11.637 1.00 22.76 108 ALA B C 1
ATOM 1630 O O . ALA B 2 90 ? 27.489 25.619 -12.635 1.00 24.41 108 ALA B O 1
ATOM 1632 N N . ALA B 2 91 ? 26.772 25.935 -10.521 1.00 20.15 109 ALA B N 1
ATOM 1633 C CA . ALA B 2 91 ? 27.319 27.280 -10.428 1.00 19.93 109 ALA B CA 1
ATOM 1634 C C . ALA B 2 91 ? 27.709 27.553 -8.998 1.00 18.76 109 ALA B C 1
ATOM 1635 O O . ALA B 2 91 ? 27.162 26.965 -8.063 1.00 17.81 109 ALA B O 1
ATOM 1637 N N . TRP B 2 92 ? 28.642 28.476 -8.817 1.00 14.57 110 TRP B N 1
ATOM 1638 C CA . TRP B 2 92 ? 29.074 28.801 -7.469 1.00 14.72 110 TRP B CA 1
ATOM 1639 C C . TRP B 2 92 ? 29.680 30.181 -7.477 1.00 14.80 110 TRP B C 1
ATOM 1640 O O . TRP B 2 92 ? 30.020 30.702 -8.533 1.00 13.21 110 TRP B O 1
ATOM 1651 N N . ASP B 2 93 ? 29.806 30.774 -6.294 1.00 14.45 111 ASP B N 1
ATOM 1652 C CA . ASP B 2 93 ? 30.537 32.040 -6.161 1.00 11.48 111 ASP B CA 1
ATOM 1653 C C . ASP B 2 93 ? 30.898 32.172 -4.694 1.00 13.69 111 ASP B C 1
ATOM 1654 O O . ASP B 2 93 ? 30.423 31.402 -3.852 1.00 14.83 111 ASP B O 1
ATOM 1659 N N . TYR B 2 94 ? 31.765 33.124 -4.384 1.00 13.03 112 TYR B N 1
ATOM 1660 C CA . TYR B 2 94 ? 32.202 33.298 -3.005 1.00 10.15 112 TYR B CA 1
ATOM 1661 C C . TYR B 2 94 ? 32.630 34.727 -2.757 1.00 14.88 112 TYR B C 1
ATOM 1662 O O . TYR B 2 94 ? 32.820 35.485 -3.705 1.00 13.89 112 TYR B O 1
ATOM 1671 N N . LYS B 2 95 ? 32.737 35.105 -1.483 1.00 14.24 113 LYS B N 1
ATOM 1672 C CA . LYS B 2 95 ? 33.309 36.399 -1.108 1.00 13.71 113 LYS B CA 1
ATOM 1673 C C . LYS B 2 95 ? 34.183 36.195 0.114 1.00 15.46 113 LYS B C 1
ATOM 1674 O O . LYS B 2 95 ? 33.999 35.222 0.841 1.00 14.18 113 LYS B O 1
ATOM 1680 N N . TYR B 2 96 ? 35.141 37.094 0.321 1.00 11.64 114 TYR B N 1
ATOM 1681 C CA . TYR B 2 96 ? 35.955 37.097 1.525 1.00 13.89 114 TYR B CA 1
ATOM 1682 C C . TYR B 2 96 ? 35.450 38.144 2.523 1.00 14.53 114 TYR B C 1
ATOM 1683 O O . TYR B 2 96 ? 34.992 39.233 2.148 1.00 13.91 114 TYR B O 1
ATOM 1692 N N . LEU B 2 97 ? 35.547 37.788 3.802 1.00 14.98 115 LEU B N 1
ATOM 1693 C CA . LEU B 2 97 ? 35.134 38.661 4.886 1.00 14.58 115 LEU B CA 1
ATOM 1694 C C . LEU B 2 97 ? 36.250 38.647 5.913 1.00 12.99 115 LEU B C 1
ATOM 1695 O O . LEU B 2 97 ? 36.917 37.627 6.094 1.00 16.53 115 LEU B O 1
ATOM 1700 N N . THR B 2 98 ? 36.444 39.776 6.585 1.00 14.52 116 THR B N 1
ATOM 1701 C CA . THR B 2 98 ? 37.506 39.898 7.587 1.00 12.75 116 THR B CA 1
ATOM 1702 C C . THR B 2 98 ? 36.895 40.221 8.939 1.00 11.51 116 THR B C 1
ATOM 1703 O O . THR B 2 98 ? 36.052 41.107 9.041 1.00 12.86 116 THR B O 1
ATOM 1707 N N . VAL B 2 99 ? 37.275 39.445 9.951 1.00 13.07 117 VAL B N 1
ATOM 1708 C CA . VAL B 2 99 ? 36.857 39.715 11.325 1.00 12.17 117 VAL B CA 1
ATOM 1709 C C . VAL B 2 99 ? 38.056 40.335 12.053 1.00 13.41 117 VAL B C 1
ATOM 1710 O O . VAL B 2 99 ? 39.135 39.720 12.125 1.00 13.49 117 VAL B O 1
ATOM 1714 N N . LYS B 2 100 ? 37.863 41.559 12.543 1.00 13.00 118 LYS B N 1
ATOM 1715 C CA . LYS B 2 100 ? 38.843 42.241 13.387 1.00 14.70 118 LYS B CA 1
ATOM 1716 C C . LYS B 2 100 ? 38.280 42.191 14.798 1.00 15.33 118 LYS B C 1
ATOM 1717 O O . LYS B 2 100 ? 37.086 42.423 14.992 1.00 16.33 118 LYS B O 1
ATOM 1723 N N . VAL B 2 101 ? 39.107 41.851 15.777 1.00 12.22 119 VAL B N 1
ATOM 1724 C CA . VAL B 2 101 ? 38.618 41.786 17.149 1.00 10.74 119 VAL B CA 1
ATOM 1725 C C . VAL B 2 101 ? 39.217 42.882 18.025 1.00 11.62 119 VAL B C 1
ATOM 1726 O O . VAL B 2 101 ? 40.288 43.428 17.727 1.00 12.85 119 VAL B O 1
ATOM 1730 N N . LYS B 2 102 ? 38.486 43.209 19.081 1.00 11.85 120 LYS B N 1
ATOM 1731 C CA . LYS B 2 102 ? 38.900 44.245 20.020 1.00 12.68 120 LYS B CA 1
ATOM 1732 C C . LYS B 2 102 ? 38.489 43.876 21.430 1.00 13.16 120 LYS B C 1
ATOM 1733 O O . LYS B 2 102 ? 37.488 43.184 21.635 1.00 12.82 120 LYS B O 1
ATOM 1739 N N . ALA B 2 103 ? 39.257 44.337 22.409 1.00 11.88 121 ALA B N 1
ATOM 1740 C CA . ALA B 2 103 ? 38.882 44.156 23.812 1.00 12.03 121 ALA B CA 1
ATOM 1741 C C . ALA B 2 103 ? 39.362 45.378 24.561 1.00 14.54 121 ALA B C 1
ATOM 1742 O O . ALA B 2 103 ? 40.562 45.658 24.615 1.00 12.98 121 ALA B O 1
ATOM 1744 N N A SER B 2 104 ? 38.419 46.127 25.115 0.50 13.41 122 SER B N 1
ATOM 1745 N N B SER B 2 104 ? 38.423 46.126 25.121 0.50 13.56 122 SER B N 1
ATOM 1746 C CA A SER B 2 104 ? 38.742 47.373 25.806 0.50 14.77 122 SER B CA 1
ATOM 1747 C CA B SER B 2 104 ? 38.763 47.369 25.809 0.50 14.95 122 SER B CA 1
ATOM 1748 C C A SER B 2 104 ? 39.623 47.155 27.036 0.50 14.24 122 SER B C 1
ATOM 1749 C C B SER B 2 104 ? 39.636 47.146 27.034 0.50 14.34 122 SER B C 1
ATOM 1750 O O A SER B 2 104 ? 39.426 46.210 27.801 0.50 14.47 122 SER B O 1
ATOM 1751 O O B SER B 2 104 ? 39.448 46.193 27.790 0.50 14.54 122 SER B O 1
ATOM 1756 N N . TYR B 2 105 ? 40.597 48.041 27.235 1.00 12.13 123 TYR B N 1
ATOM 1757 C CA . TYR B 2 105 ? 41.435 47.989 28.436 1.00 13.56 123 TYR B CA 1
ATOM 1758 C C . TYR B 2 105 ? 40.722 48.707 29.575 1.00 17.42 123 TYR B C 1
ATOM 1759 O O . TYR B 2 105 ? 41.174 49.747 30.059 1.00 16.02 123 TYR B O 1
ATOM 1768 N N . MET B 2 106 ? 39.605 48.132 30.011 1.00 15.62 124 MET B N 1
ATOM 1769 C CA . MET B 2 106 ? 38.678 48.810 30.905 1.00 19.58 124 MET B CA 1
ATOM 1770 C C . MET B 2 106 ? 38.987 48.511 32.364 1.00 19.32 124 MET B C 1
ATOM 1771 O O . MET B 2 106 ? 38.808 49.368 33.221 1.00 24.74 124 MET B O 1
ATOM 1776 N N . ARG B 2 107 ? 39.437 47.302 32.660 1.00 17.58 125 ARG B N 1
ATOM 1777 C CA . ARG B 2 107 ? 39.825 46.991 34.031 1.00 19.89 125 ARG B CA 1
ATOM 1778 C C . ARG B 2 107 ? 41.318 47.252 34.180 1.00 20.32 125 ARG B C 1
ATOM 1779 O O . ARG B 2 107 ? 42.145 46.484 33.697 1.00 20.26 125 ARG B O 1
ATOM 1787 N N . ILE B 2 108 ? 41.648 48.347 34.851 1.00 18.87 126 ILE B N 1
ATOM 1788 C CA . ILE B 2 108 ? 43.047 48.692 35.097 1.00 17.75 126 ILE B CA 1
ATOM 1789 C C . ILE B 2 108 ? 43.356 48.501 36.574 1.00 18.07 126 ILE B C 1
ATOM 1790 O O . ILE B 2 108 ? 42.804 49.208 37.419 1.00 22.32 126 ILE B O 1
ATOM 1795 N N . ASP B 2 109 ? 44.197 47.522 36.878 1.00 17.62 127 ASP B N 1
ATOM 1796 C CA . ASP B 2 109 ? 44.642 47.289 38.254 1.00 22.08 127 ASP B CA 1
ATOM 1797 C C . ASP B 2 109 ? 45.824 48.201 38.589 1.00 23.75 127 ASP B C 1
ATOM 1798 O O . ASP B 2 109 ? 46.759 48.336 37.808 1.00 21.25 127 ASP B O 1
ATOM 1803 N N . THR B 2 110 ? 45.787 48.817 39.762 1.00 24.53 128 THR B N 1
ATOM 1804 C CA . THR B 2 110 ? 46.849 49.724 40.172 1.00 27.31 128 THR B CA 1
ATOM 1805 C C . THR B 2 110 ? 47.507 49.240 41.460 1.00 29.60 128 THR B C 1
ATOM 1806 O O . THR B 2 110 ? 46.862 48.600 42.295 1.00 30.43 128 THR B O 1
ATOM 1810 N N . ARG B 2 111 ? 48.793 49.548 41.609 1.00 30.11 129 ARG B N 1
ATOM 1811 C CA . ARG B 2 111 ? 49.547 49.251 42.830 1.00 33.39 129 ARG B CA 1
ATOM 1812 C C . ARG B 2 111 ? 50.466 50.422 43.187 1.00 32.79 129 ARG B C 1
ATOM 1813 O O . ARG B 2 111 ? 50.993 51.102 42.299 1.00 28.51 129 ARG B O 1
ATOM 1821 N N . ILE B 2 112 ? 50.633 50.653 44.492 1.00 35.73 130 ILE B N 1
ATOM 1822 C CA . ILE B 2 112 ? 51.572 51.642 45.035 1.00 38.61 130 ILE B CA 1
ATOM 1823 C C . ILE B 2 112 ? 52.497 50.924 46.003 1.00 39.10 130 ILE B C 1
ATOM 1824 O O . ILE B 2 112 ? 52.022 50.236 46.901 1.00 40.11 130 ILE B O 1
ATOM 1829 N N . LEU B 2 113 ? 53.809 51.081 45.827 1.00 40.49 131 LEU B N 1
ATOM 1830 C CA . LEU B 2 113 ? 54.790 50.544 46.780 1.00 41.65 131 LEU B CA 1
ATOM 1831 C C . LEU B 2 113 ? 55.890 51.576 47.021 1.00 42.30 131 LEU B C 1
ATOM 1832 O O . LEU B 2 113 ? 56.259 52.313 46.112 1.00 39.46 131 LEU B O 1
ATOM 1837 N N . GLU B 2 114 ? 56.414 51.633 48.243 1.00 43.26 132 GLU B N 1
ATOM 1838 C CA . GLU B 2 114 ? 57.633 52.401 48.489 1.00 44.78 132 GLU B CA 1
ATOM 1839 C C . GLU B 2 114 ? 58.841 51.483 48.316 1.00 42.60 132 GLU B C 1
ATOM 1840 O O . GLU B 2 114 ? 58.875 50.392 48.878 1.00 43.94 132 GLU B O 1
ATOM 1846 N N . VAL B 2 115 ? 59.811 51.924 47.519 1.00 39.63 133 VAL B N 1
ATOM 1847 C CA . VAL B 2 115 ? 60.978 51.117 47.177 1.00 38.82 133 VAL B CA 1
ATOM 1848 C C . VAL B 2 115 ? 62.021 51.201 48.293 1.00 40.89 133 VAL B C 1
ATOM 1849 O O . VAL B 2 115 ? 62.614 52.262 48.499 1.00 41.15 133 VAL B O 1
ATOM 1853 N N . PRO B 2 116 ? 62.246 50.081 49.015 1.00 42.48 134 PRO B N 1
ATOM 1854 C CA . PRO B 2 116 ? 63.154 50.064 50.164 1.00 44.04 134 PRO B CA 1
ATOM 1855 C C . PRO B 2 116 ? 64.572 50.481 49.796 1.00 46.36 134 PRO B C 1
ATOM 1856 O O . PRO B 2 116 ? 65.121 50.018 48.791 1.00 45.90 134 PRO B O 1
ATOM 1860 N N . GLY B 2 117 ? 65.140 51.372 50.602 1.00 48.51 135 GLY B N 1
ATOM 1861 C CA . GLY B 2 117 ? 66.493 51.866 50.379 1.00 51.77 135 GLY B CA 1
ATOM 1862 C C . GLY B 2 117 ? 66.544 53.182 49.622 1.00 53.66 135 GLY B C 1
ATOM 1863 O O . GLY B 2 117 ? 67.174 54.144 50.077 1.00 55.03 135 GLY B O 1
ATOM 1864 N N . THR B 2 118 ? 65.877 53.227 48.470 1.00 52.73 136 THR B N 1
ATOM 1865 C CA . THR B 2 118 ? 65.943 54.391 47.585 1.00 51.75 136 THR B CA 1
ATOM 1866 C C . THR B 2 118 ? 65.069 55.554 48.054 1.00 51.07 136 THR B C 1
ATOM 1867 O O . THR B 2 118 ? 65.367 56.715 47.763 1.00 52.01 136 THR B O 1
ATOM 1871 N N . GLY B 2 119 ? 63.988 55.244 48.766 1.00 49.85 137 GLY B N 1
ATOM 1872 C CA . GLY B 2 119 ? 63.022 56.267 49.179 1.00 48.27 137 GLY B CA 1
ATOM 1873 C C . GLY B 2 119 ? 62.027 56.620 48.083 1.00 46.89 137 GLY B C 1
ATOM 1874 O O . GLY B 2 119 ? 61.089 57.389 48.304 1.00 47.40 137 GLY B O 1
ATOM 1875 N N . GLU B 2 120 ? 62.233 56.057 46.896 1.00 44.35 138 GLU B N 1
ATOM 1876 C CA . GLU B 2 120 ? 61.353 56.307 45.761 1.00 43.07 138 GLU B CA 1
ATOM 1877 C C . GLU B 2 120 ? 60.059 55.511 45.890 1.00 40.71 138 GLU B C 1
ATOM 1878 O O . GLU B 2 120 ? 59.988 54.545 46.645 1.00 40.07 138 GLU B O 1
ATOM 1884 N N . VAL B 2 121 ? 59.033 55.941 45.165 1.00 39.12 139 VAL B N 1
ATOM 1885 C CA . VAL B 2 121 ? 57.776 55.210 45.116 1.00 38.27 139 VAL B CA 1
ATOM 1886 C C . VAL B 2 121 ? 57.673 54.514 43.753 1.00 36.46 139 VAL B C 1
ATOM 1887 O O . VAL B 2 121 ? 58.181 55.018 42.747 1.00 35.93 139 VAL B O 1
ATOM 1891 N N . GLN B 2 122 ? 57.057 53.337 43.740 1.00 35.33 140 GLN B N 1
ATOM 1892 C CA . GLN B 2 122 ? 56.849 52.582 42.513 1.00 33.51 140 GLN B CA 1
ATOM 1893 C C . GLN B 2 122 ? 55.357 52.414 42.248 1.00 31.98 140 GLN B C 1
ATOM 1894 O O . GLN B 2 122 ? 54.636 51.831 43.059 1.00 30.17 140 GLN B O 1
ATOM 1900 N N . LEU B 2 123 ? 54.905 52.939 41.113 1.00 28.37 141 LEU B N 1
ATOM 1901 C CA . LEU B 2 123 ? 53.498 52.885 40.740 1.00 26.48 141 LEU B CA 1
ATOM 1902 C C . LEU B 2 123 ? 53.356 51.919 39.579 1.00 23.90 141 LEU B C 1
ATOM 1903 O O . LEU B 2 123 ? 54.143 51.970 38.638 1.00 24.12 141 LEU B O 1
ATOM 1908 N N . THR B 2 124 ? 52.346 51.053 39.648 1.00 23.75 142 THR B N 1
ATOM 1909 C CA . THR B 2 124 ? 52.079 50.087 38.577 1.00 21.42 142 THR B CA 1
ATOM 1910 C C . THR B 2 124 ? 50.626 50.156 38.107 1.00 20.13 142 THR B C 1
ATOM 1911 O O . THR B 2 124 ? 49.704 50.185 38.923 1.00 20.04 142 THR B O 1
ATOM 1915 N N . CYS B 2 125 ? 50.433 50.200 36.785 1.00 17.39 143 CYS B N 1
ATOM 1916 C CA . CYS B 2 125 ? 49.139 49.921 36.178 1.00 16.81 143 CYS B CA 1
ATOM 1917 C C . CYS B 2 125 ? 49.228 48.675 35.307 1.00 15.72 143 CYS B C 1
ATOM 1918 O O . CYS B 2 125 ? 50.221 48.462 34.625 1.00 14.75 143 CYS B O 1
ATOM 1921 N N . GLN B 2 126 ? 48.181 47.852 35.342 1.00 15.68 144 GLN B N 1
ATOM 1922 C CA . GLN B 2 126 ? 48.145 46.619 34.569 1.00 13.29 144 GLN B CA 1
ATOM 1923 C C . GLN B 2 126 ? 46.742 46.398 34.044 1.00 14.88 144 GLN B C 1
ATOM 1924 O O . GLN B 2 126 ? 45.771 46.481 34.801 1.00 16.16 144 GLN B O 1
ATOM 1930 N N . ALA B 2 127 ? 46.627 46.125 32.750 1.00 13.09 145 ALA B N 1
ATOM 1931 C CA . ALA B 2 127 ? 45.311 45.875 32.148 1.00 11.60 145 ALA B CA 1
ATOM 1932 C C . ALA B 2 127 ? 45.419 44.939 30.977 1.00 13.19 145 ALA B C 1
ATOM 1933 O O . ALA B 2 127 ? 46.457 44.878 30.332 1.00 12.64 145 ALA B O 1
ATOM 1935 N N . ARG B 2 128 ? 44.330 44.218 30.712 1.00 12.94 146 ARG B N 1
ATOM 1936 C CA . ARG B 2 128 ? 44.257 43.294 29.591 1.00 13.89 146 ARG B CA 1
ATOM 1937 C C . ARG B 2 128 ? 43.292 43.841 28.559 1.00 11.56 146 ARG B C 1
ATOM 1938 O O . ARG B 2 128 ? 42.272 44.450 28.897 1.00 13.49 146 ARG B O 1
ATOM 1946 N N . GLY B 2 129 ? 43.620 43.609 27.296 1.00 11.24 147 GLY B N 1
ATOM 1947 C CA . GLY B 2 129 ? 42.784 44.061 26.195 1.00 8.34 147 GLY B CA 1
ATOM 1948 C C . GLY B 2 129 ? 43.371 43.650 24.865 1.00 8.79 147 GLY B C 1
ATOM 1949 O O . GLY B 2 129 ? 44.326 42.871 24.807 1.00 10.49 147 GLY B O 1
ATOM 1950 N N . TYR B 2 130 ? 42.816 44.201 23.789 1.00 10.23 148 TYR B N 1
ATOM 1951 C CA . TYR B 2 130 ? 43.235 43.843 22.430 1.00 11.76 148 TYR B CA 1
ATOM 1952 C C . TYR B 2 130 ? 42.833 44.946 21.451 1.00 11.65 148 TYR B C 1
ATOM 1953 O O . TYR B 2 130 ? 41.765 45.535 21.593 1.00 11.25 148 TYR B O 1
ATOM 1962 N N . PRO B 2 131 ? 43.685 45.250 20.450 1.00 13.10 149 PRO B N 1
ATOM 1963 C CA . PRO B 2 131 ? 45.072 44.849 20.218 1.00 12.69 149 PRO B CA 1
ATOM 1964 C C . PRO B 2 131 ? 45.987 45.498 21.256 1.00 14.22 149 PRO B C 1
ATOM 1965 O O . PRO B 2 131 ? 45.506 45.860 22.332 1.00 12.60 149 PRO B O 1
ATOM 1969 N N . LEU B 2 132 ? 47.285 45.610 20.976 1.00 14.25 150 LEU B N 1
ATOM 1970 C CA . LEU B 2 132 ? 48.250 46.146 21.975 1.00 13.33 150 LEU B CA 1
ATOM 1971 C C . LEU B 2 132 ? 48.083 47.636 22.299 1.00 13.29 150 LEU B C 1
ATOM 1972 O O . LEU B 2 132 ? 48.114 48.463 21.396 1.00 16.03 150 LEU B O 1
ATOM 1977 N N . ALA B 2 133 ? 47.923 47.964 23.580 1.00 12.93 151 ALA B N 1
ATOM 1978 C CA . ALA B 2 133 ? 47.811 49.363 24.011 1.00 12.73 151 ALA B CA 1
ATOM 1979 C C . ALA B 2 133 ? 49.199 49.914 24.284 1.00 15.74 151 ALA B C 1
ATOM 1980 O O . ALA B 2 133 ? 50.133 49.175 24.633 1.00 15.63 151 ALA B O 1
ATOM 1982 N N . GLU B 2 134 ? 49.300 51.229 24.148 1.00 15.66 152 GLU B N 1
ATOM 1983 C CA . GLU B 2 134 ? 50.440 51.985 24.638 1.00 16.40 152 GLU B CA 1
ATOM 1984 C C . GLU B 2 134 ? 50.035 52.604 25.961 1.00 16.52 152 GLU B C 1
ATOM 1985 O O . GLU B 2 134 ? 48.846 52.863 26.194 1.00 17.98 152 GLU B O 1
ATOM 1991 N N . VAL B 2 135 ? 51.008 52.858 26.827 1.00 12.99 153 VAL B N 1
ATOM 1992 C CA . VAL B 2 135 ? 50.714 53.522 28.100 1.00 12.40 153 VAL B CA 1
ATOM 1993 C C . VAL B 2 135 ? 51.565 54.777 28.257 1.00 16.40 153 VAL B C 1
ATOM 1994 O O . VAL B 2 135 ? 52.748 54.785 27.932 1.00 17.53 153 VAL B O 1
ATOM 1998 N N . SER B 2 136 ? 50.940 55.843 28.729 1.00 15.69 154 SER B N 1
ATOM 1999 C CA . SER B 2 136 ? 51.702 57.007 29.158 1.00 18.02 154 SER B CA 1
ATOM 2000 C C . SER B 2 136 ? 51.185 57.444 30.519 1.00 18.10 154 SER B C 1
ATOM 2001 O O . SER B 2 136 ? 50.072 57.098 30.916 1.00 18.86 154 SER B O 1
ATOM 2004 N N . TRP B 2 137 ? 52.004 58.191 31.242 1.00 18.65 155 TRP B N 1
ATOM 2005 C CA . TRP B 2 137 ? 51.599 58.707 32.535 1.00 16.77 155 TRP B CA 1
ATOM 2006 C C . TRP B 2 137 ? 51.436 60.223 32.413 1.00 20.57 155 TRP B C 1
ATOM 2007 O O . TRP B 2 137 ? 52.322 60.907 31.898 1.00 21.41 155 TRP B O 1
ATOM 2018 N N . GLN B 2 138 ? 50.297 60.733 32.863 1.00 22.29 156 GLN B N 1
ATOM 2019 C CA . GLN B 2 138 ? 49.935 62.121 32.579 1.00 25.42 156 GLN B CA 1
ATOM 2020 C C . GLN B 2 138 ? 50.818 63.105 33.347 1.00 25.53 156 GLN B C 1
ATOM 2021 O O . GLN B 2 138 ? 51.002 62.957 34.553 1.00 25.92 156 GLN B O 1
ATOM 2027 N N . ASN B 2 139 ? 51.368 64.087 32.627 1.00 27.83 157 ASN B N 1
ATOM 2028 C CA . ASN B 2 139 ? 52.215 65.136 33.214 1.00 28.93 157 ASN B CA 1
ATOM 2029 C C . ASN B 2 139 ? 53.360 64.593 34.073 1.00 30.04 157 ASN B C 1
ATOM 2030 O O . ASN B 2 139 ? 53.601 65.082 35.178 1.00 31.21 157 ASN B O 1
ATOM 2035 N N . VAL B 2 140 ? 54.037 63.563 33.574 1.00 30.10 158 VAL B N 1
ATOM 2036 C CA . VAL B 2 140 ? 55.191 62.974 34.254 1.00 31.40 158 VAL B CA 1
ATOM 2037 C C . VAL B 2 140 ? 56.353 62.961 33.273 1.00 34.83 158 VAL B C 1
ATOM 2038 O O . VAL B 2 140 ? 56.233 62.420 32.172 1.00 34.30 158 VAL B O 1
ATOM 2042 N N . SER B 2 141 ? 57.466 63.572 33.675 1.00 36.74 159 SER B N 1
ATOM 2043 C CA . SER B 2 141 ? 58.649 63.696 32.824 1.00 40.10 159 SER B CA 1
ATOM 2044 C C . SER B 2 141 ? 59.491 62.418 32.809 1.00 40.55 159 SER B C 1
ATOM 2045 O O . SER B 2 141 ? 60.060 62.058 31.778 1.00 42.94 159 SER B O 1
ATOM 2048 N N . VAL B 2 142 ? 59.571 61.748 33.958 1.00 39.48 160 VAL B N 1
ATOM 2049 C CA . VAL B 2 142 ? 60.268 60.469 34.086 1.00 38.58 160 VAL B CA 1
ATOM 2050 C C . VAL B 2 142 ? 59.540 59.400 33.262 1.00 37.39 160 VAL B C 1
ATOM 2051 O O . VAL B 2 142 ? 58.345 59.203 33.444 1.00 37.11 160 VAL B O 1
ATOM 2055 N N . PRO B 2 143 ? 60.248 58.739 32.326 1.00 36.60 161 PRO B N 1
ATOM 2056 C CA . PRO B 2 143 ? 59.654 57.642 31.557 1.00 35.13 161 PRO B CA 1
ATOM 2057 C C . PRO B 2 143 ? 59.349 56.420 32.424 1.00 31.97 161 PRO B C 1
ATOM 2058 O O . PRO B 2 143 ? 60.089 56.118 33.360 1.00 32.75 161 PRO B O 1
ATOM 2062 N N . ALA B 2 144 ? 58.248 55.743 32.119 1.00 27.60 162 ALA B N 1
ATOM 2063 C CA . ALA B 2 144 ? 57.901 54.513 32.809 1.00 22.80 162 ALA B CA 1
ATOM 2064 C C . ALA B 2 144 ? 58.472 53.350 32.029 1.00 20.28 162 ALA B C 1
ATOM 2065 O O . ALA B 2 144 ? 58.926 53.514 30.895 1.00 21.99 162 ALA B O 1
ATOM 2067 N N . ASN B 2 145 ? 58.439 52.169 32.633 1.00 18.84 163 ASN B N 1
ATOM 2068 C CA . ASN B 2 145 ? 58.777 50.971 31.901 1.00 17.17 163 ASN B CA 1
ATOM 2069 C C . ASN B 2 145 ? 57.526 50.153 31.604 1.00 17.08 163 ASN B C 1
ATOM 2070 O O . ASN B 2 145 ? 56.872 49.661 32.522 1.00 20.34 163 ASN B O 1
ATOM 2075 N N . THR B 2 146 ? 57.226 49.997 30.324 1.00 13.72 164 THR B N 1
ATOM 2076 C CA . THR B 2 146 ? 55.993 49.324 29.898 1.00 14.69 164 THR B CA 1
ATOM 2077 C C . THR B 2 146 ? 56.329 48.071 29.110 1.00 15.54 164 THR B C 1
ATOM 2078 O O . THR B 2 146 ? 57.227 48.080 28.262 1.00 15.37 164 THR B O 1
ATOM 2082 N N A SER B 2 147 ? 55.606 46.988 29.397 0.50 12.39 165 SER B N 1
ATOM 2083 N N B SER B 2 147 ? 55.613 46.987 29.405 0.50 14.22 165 SER B N 1
ATOM 2084 C CA A SER B 2 147 ? 55.850 45.704 28.758 0.50 12.34 165 SER B CA 1
ATOM 2085 C CA B SER B 2 147 ? 55.848 45.706 28.757 0.50 15.59 165 SER B CA 1
ATOM 2086 C C A SER B 2 147 ? 54.543 44.938 28.645 0.50 12.00 165 SER B C 1
ATOM 2087 C C B SER B 2 147 ? 54.521 44.998 28.556 0.50 14.08 165 SER B C 1
ATOM 2088 O O A SER B 2 147 ? 53.546 45.322 29.256 0.50 12.38 165 SER B O 1
ATOM 2089 O O B SER B 2 147 ? 53.486 45.487 29.010 0.50 14.04 165 SER B O 1
ATOM 2094 N N . HIS B 2 148 ? 54.557 43.855 27.877 1.00 12.82 166 HIS B N 1
ATOM 2095 C CA . HIS B 2 148 ? 53.354 43.034 27.712 1.00 11.42 166 HIS B CA 1
ATOM 2096 C C . HIS B 2 148 ? 53.673 41.566 27.601 1.00 13.35 166 HIS B C 1
ATOM 2097 O O . HIS B 2 148 ? 54.796 41.184 27.240 1.00 12.70 166 HIS B O 1
ATOM 2104 N N . ILE B 2 149 ? 52.665 40.758 27.929 1.00 12.67 167 ILE B N 1
ATOM 2105 C CA . ILE B 2 149 ? 52.639 39.338 27.574 1.00 12.85 167 ILE B CA 1
ATOM 2106 C C . ILE B 2 149 ? 51.301 39.037 26.913 1.00 14.70 167 ILE B C 1
ATOM 2107 O O . ILE B 2 149 ? 50.403 39.894 26.902 1.00 14.73 167 ILE B O 1
ATOM 2112 N N . ARG B 2 150 ? 51.165 37.823 26.375 1.00 14.00 168 ARG B N 1
ATOM 2113 C CA . ARG B 2 150 ? 49.872 37.350 25.866 1.00 14.60 168 ARG B CA 1
ATOM 2114 C C . ARG B 2 150 ? 49.228 36.465 26.905 1.00 16.84 168 ARG B C 1
ATOM 2115 O O . ARG B 2 150 ? 49.912 35.662 27.568 1.00 18.66 168 ARG B O 1
ATOM 2123 N N . THR B 2 151 ? 47.914 36.600 27.055 1.00 13.70 169 THR B N 1
ATOM 2124 C CA . THR B 2 151 ? 47.160 35.768 27.985 1.00 15.52 169 THR B CA 1
ATOM 2125 C C . THR B 2 151 ? 46.804 34.483 27.232 1.00 16.11 169 THR B C 1
ATOM 2126 O O . THR B 2 151 ? 46.933 34.440 26.015 1.00 15.66 169 THR B O 1
ATOM 2130 N N . PRO B 2 152 ? 46.361 33.429 27.954 1.00 19.96 170 PRO B N 1
ATOM 2131 C CA . PRO B 2 152 ? 45.964 32.181 27.281 1.00 20.48 170 PRO B CA 1
ATOM 2132 C C . PRO B 2 152 ? 44.889 32.353 26.204 1.00 19.18 170 PRO B C 1
ATOM 2133 O O . PRO B 2 152 ? 44.862 31.598 25.230 1.00 21.98 170 PRO B O 1
ATOM 2137 N N . GLU B 2 153 ? 44.034 33.359 26.372 1.00 16.43 171 GLU B N 1
ATOM 2138 C CA . GLU B 2 153 ? 42.943 33.612 25.439 1.00 17.54 171 GLU B CA 1
ATOM 2139 C C . GLU B 2 153 ? 43.374 34.544 24.303 1.00 16.82 171 GLU B C 1
ATOM 2140 O O . GLU B 2 153 ? 42.568 34.891 23.444 1.00 16.99 171 GLU B O 1
ATOM 2146 N N . GLY B 2 154 ? 44.637 34.958 24.299 1.00 16.33 172 GLY B N 1
ATOM 2147 C CA . GLY B 2 154 ? 45.160 35.781 23.213 1.00 13.00 172 GLY B CA 1
ATOM 2148 C C . GLY B 2 154 ? 45.113 37.291 23.408 1.00 13.83 172 GLY B C 1
ATOM 2149 O O . GLY B 2 154 ? 45.497 38.044 22.527 1.00 13.38 172 GLY B O 1
ATOM 2150 N N . LEU B 2 155 ? 44.633 37.736 24.560 1.00 13.42 173 LEU B N 1
ATOM 2151 C CA . LEU B 2 155 ? 44.668 39.160 24.868 1.00 13.55 173 LEU B CA 1
ATOM 2152 C C . LEU B 2 155 ? 46.108 39.583 25.156 1.00 13.46 173 LEU B C 1
ATOM 2153 O O . LEU B 2 155 ? 46.986 38.736 25.319 1.00 15.50 173 LEU B O 1
ATOM 2158 N N . TYR B 2 156 ? 46.341 40.896 25.199 1.00 12.00 174 TYR B N 1
ATOM 2159 C CA . TYR B 2 156 ? 47.594 41.426 25.719 1.00 11.86 174 TYR B CA 1
ATOM 2160 C C . TYR B 2 156 ? 47.379 41.846 27.158 1.00 14.17 174 TYR B C 1
ATOM 2161 O O . TYR B 2 156 ? 46.403 42.537 27.463 1.00 14.87 174 TYR B O 1
ATOM 2170 N N . GLN B 2 157 ? 48.283 41.438 28.046 1.00 11.80 175 GLN B N 1
ATOM 2171 C CA . GLN B 2 157 ? 48.322 42.002 29.383 1.00 13.66 175 GLN B CA 1
ATOM 2172 C C . GLN B 2 157 ? 49.457 43.013 29.376 1.00 13.25 175 GLN B C 1
ATOM 2173 O O . GLN B 2 157 ? 50.614 42.643 29.178 1.00 12.70 175 GLN B O 1
ATOM 2179 N N . VAL B 2 158 ? 49.108 44.281 29.530 1.00 11.94 176 VAL B N 1
ATOM 2180 C CA . VAL B 2 158 ? 50.086 45.366 29.464 1.00 11.64 176 VAL B CA 1
ATOM 2181 C C . VAL B 2 158 ? 50.349 45.877 30.878 1.00 11.20 176 VAL B C 1
ATOM 2182 O O . VAL B 2 158 ? 49.406 46.219 31.596 1.00 12.91 176 VAL B O 1
ATOM 2186 N N . THR B 2 159 ? 51.628 45.954 31.265 1.00 11.10 177 THR B N 1
ATOM 2187 C CA . THR B 2 159 ? 52.015 46.411 32.594 1.00 12.71 177 THR B CA 1
ATOM 2188 C C . THR B 2 159 ? 52.926 47.621 32.446 1.00 12.75 177 THR B C 1
ATOM 2189 O O . THR B 2 159 ? 53.882 47.569 31.679 1.00 14.27 177 THR B O 1
ATOM 2193 N N . SER B 2 160 ? 52.599 48.706 33.134 1.00 12.71 178 SER B N 1
ATOM 2194 C CA . SER B 2 160 ? 53.453 49.888 33.117 1.00 12.07 178 SER B CA 1
ATOM 2195 C C . SER B 2 160 ? 53.869 50.237 34.537 1.00 15.94 178 SER B C 1
ATOM 2196 O O . SER B 2 160 ? 53.028 50.325 35.437 1.00 15.46 178 SER B O 1
ATOM 2199 N N . VAL B 2 161 ? 55.175 50.420 34.722 1.00 14.92 179 VAL B N 1
ATOM 2200 C CA . VAL B 2 161 ? 55.760 50.642 36.045 1.00 18.17 179 VAL B CA 1
ATOM 2201 C C . VAL B 2 161 ? 56.519 51.965 36.043 1.00 17.72 179 VAL B C 1
ATOM 2202 O O . VAL B 2 161 ? 57.405 52.167 35.223 1.00 19.93 179 VAL B O 1
ATOM 2206 N N . LEU B 2 162 ? 56.177 52.835 36.983 1.00 19.10 180 LEU B N 1
ATOM 2207 C CA . LEU B 2 162 ? 56.808 54.136 37.089 1.00 23.42 180 LEU B CA 1
ATOM 2208 C C . LEU B 2 162 ? 57.488 54.251 38.446 1.00 25.28 180 LEU B C 1
ATOM 2209 O O . LEU B 2 162 ? 56.878 53.983 39.482 1.00 25.74 180 LEU B O 1
ATOM 2214 N N . ARG B 2 163 ? 58.759 54.642 38.425 1.00 28.29 181 ARG B N 1
ATOM 2215 C CA . ARG B 2 163 ? 59.545 54.776 39.641 1.00 33.64 181 ARG B CA 1
ATOM 2216 C C . ARG B 2 163 ? 60.056 56.208 39.702 1.00 35.18 181 ARG B C 1
ATOM 2217 O O . ARG B 2 163 ? 60.732 56.672 38.777 1.00 33.60 181 ARG B O 1
ATOM 2225 N N . LEU B 2 164 ? 59.709 56.907 40.780 1.00 37.63 182 LEU B N 1
ATOM 2226 C CA . LEU B 2 164 ? 60.103 58.302 40.953 1.00 42.31 182 LEU B CA 1
ATOM 2227 C C . LEU B 2 164 ? 60.067 58.749 42.421 1.00 44.16 182 LEU B C 1
ATOM 2228 O O . LEU B 2 164 ? 59.518 58.053 43.282 1.00 43.18 182 LEU B O 1
ATOM 2233 N N . LYS B 2 165 ? 60.674 59.903 42.696 1.00 47.67 183 LYS B N 1
ATOM 2234 C CA . LYS B 2 165 ? 60.540 60.557 43.993 1.00 51.87 183 LYS B CA 1
ATOM 2235 C C . LYS B 2 165 ? 59.099 61.047 44.130 1.00 54.49 183 LYS B C 1
ATOM 2236 O O . LYS B 2 165 ? 58.619 61.788 43.268 1.00 54.41 183 LYS B O 1
ATOM 2242 N N . PRO B 2 166 ? 58.394 60.612 45.193 1.00 57.40 184 PRO B N 1
ATOM 2243 C CA . PRO B 2 166 ? 57.014 61.053 45.424 1.00 59.70 184 PRO B CA 1
ATOM 2244 C C . PRO B 2 166 ? 56.904 62.546 45.767 1.00 61.67 184 PRO B C 1
ATOM 2245 O O . PRO B 2 166 ? 57.379 62.986 46.820 1.00 62.30 184 PRO B O 1
ATOM 2249 N N . GLN B 2 167 ? 56.294 63.310 44.863 1.00 62.56 185 GLN B N 1
ATOM 2250 C CA . GLN B 2 167 ? 56.029 64.727 45.100 1.00 63.67 185 GLN B CA 1
ATOM 2251 C C . GLN B 2 167 ? 54.697 64.908 45.831 1.00 63.45 185 GLN B C 1
ATOM 2252 O O . GLN B 2 167 ? 53.692 64.308 45.441 1.00 64.07 185 GLN B O 1
ATOM 2258 N N . PRO B 2 168 ? 54.701 65.712 46.914 1.00 62.65 186 PRO B N 1
ATOM 2259 C CA . PRO B 2 168 ? 53.551 66.050 47.762 1.00 60.44 186 PRO B CA 1
ATOM 2260 C C . PRO B 2 168 ? 52.245 66.321 47.012 1.00 57.69 186 PRO B C 1
ATOM 2261 O O . PRO B 2 168 ? 52.249 67.003 45.982 1.00 57.68 186 PRO B O 1
ATOM 2265 N N . SER B 2 169 ? 51.154 65.762 47.540 1.00 53.69 187 SER B N 1
ATOM 2266 C CA . SER B 2 169 ? 49.780 65.945 47.028 1.00 50.66 187 SER B CA 1
ATOM 2267 C C . SER B 2 169 ? 49.560 65.605 45.555 1.00 48.73 187 SER B C 1
ATOM 2268 O O . SER B 2 169 ? 48.572 66.040 44.952 1.00 48.80 187 SER B O 1
ATOM 2271 N N . ARG B 2 170 ? 50.461 64.827 44.972 1.00 45.54 188 ARG B N 1
ATOM 2272 C CA . ARG B 2 170 ? 50.304 64.504 43.574 1.00 43.82 188 ARG B CA 1
ATOM 2273 C C . ARG B 2 170 ? 49.689 63.135 43.381 1.00 41.96 188 ARG B C 1
ATOM 2274 O O . ARG B 2 170 ? 50.158 62.147 43.940 1.00 42.26 188 ARG B O 1
ATOM 2282 N N . ASN B 2 171 ? 48.613 63.099 42.607 1.00 41.21 189 ASN B N 1
ATOM 2283 C CA . ASN B 2 171 ? 48.065 61.851 42.103 1.00 40.92 189 ASN B CA 1
ATOM 2284 C C . ASN B 2 171 ? 48.703 61.544 40.753 1.00 39.12 189 ASN B C 1
ATOM 2285 O O . ASN B 2 171 ? 49.100 62.456 40.020 1.00 39.14 189 ASN B O 1
ATOM 2290 N N . PHE B 2 172 ? 48.810 60.261 40.430 1.00 35.81 190 PHE B N 1
ATOM 2291 C CA . PHE B 2 172 ? 49.389 59.853 39.162 1.00 32.56 190 PHE B CA 1
ATOM 2292 C C . PHE B 2 172 ? 48.353 59.110 38.334 1.00 30.65 190 PHE B C 1
ATOM 2293 O O . PHE B 2 172 ? 47.681 58.220 38.839 1.00 32.51 190 PHE B O 1
ATOM 2301 N N . SER B 2 173 ? 48.231 59.486 37.066 1.00 28.44 191 S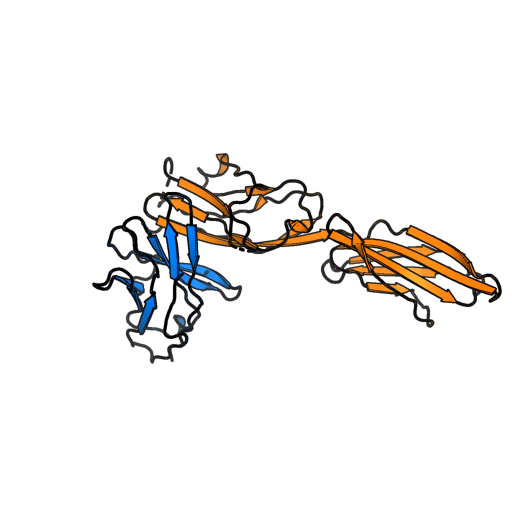ER B N 1
ATOM 2302 C CA . SER B 2 173 ? 47.245 58.882 36.188 1.00 26.11 191 SER B CA 1
ATOM 2303 C C . SER B 2 173 ? 47.920 58.148 35.027 1.00 23.59 191 SER B C 1
ATOM 2304 O O . SER B 2 173 ? 48.671 58.748 34.257 1.00 22.03 191 SER B O 1
ATOM 2307 N N . CYS B 2 174 ? 47.639 56.851 34.909 1.00 20.83 192 CYS B N 1
ATOM 2308 C CA . CYS B 2 174 ? 48.164 56.049 33.807 1.00 20.05 192 CYS B CA 1
ATOM 2309 C C . CYS B 2 174 ? 47.115 55.961 32.710 1.00 20.80 192 CYS B C 1
ATOM 2310 O O . CYS B 2 174 ? 45.956 55.683 32.984 1.00 23.43 192 CYS B O 1
ATOM 2313 N N . MET B 2 175 ? 47.536 56.197 31.473 1.00 16.43 193 MET B N 1
ATOM 2314 C CA . MET B 2 175 ? 46.621 56.338 30.357 1.00 19.38 193 MET B CA 1
ATOM 2315 C C . MET B 2 175 ? 46.924 55.267 29.319 1.00 17.05 193 MET B C 1
ATOM 2316 O O . MET B 2 175 ? 48.013 55.233 28.741 1.00 16.51 193 MET B O 1
ATOM 2321 N N . PHE B 2 176 ? 45.955 54.373 29.125 1.00 15.52 194 PHE B N 1
ATOM 2322 C CA . PHE B 2 176 ? 46.087 53.306 28.140 1.00 14.92 194 PHE B CA 1
ATOM 2323 C C . PHE B 2 176 ? 45.465 53.780 26.851 1.00 16.42 194 PHE B C 1
ATOM 2324 O O . PHE B 2 176 ? 44.280 54.149 26.836 1.00 16.38 194 PHE B O 1
ATOM 2332 N N . TRP B 2 177 ? 46.266 53.791 25.792 1.00 15.39 195 TRP B N 1
ATOM 2333 C CA . TRP B 2 177 ? 45.826 54.182 24.464 1.00 15.92 195 TRP B CA 1
ATOM 2334 C C . TRP B 2 177 ? 45.789 52.963 23.556 1.00 16.00 195 TRP B C 1
ATOM 2335 O O . TRP B 2 177 ? 46.817 52.380 23.252 1.00 16.31 195 TRP B O 1
ATOM 2346 N N . ASN B 2 178 ? 44.578 52.570 23.167 1.00 15.45 196 ASN B N 1
ATOM 2347 C CA . ASN B 2 178 ? 44.350 51.454 22.255 1.00 15.29 196 ASN B CA 1
ATOM 2348 C C . ASN B 2 178 ? 44.086 52.055 20.885 1.00 18.14 196 ASN B C 1
ATOM 2349 O O . ASN B 2 178 ? 42.953 52.432 20.583 1.00 21.39 196 ASN B O 1
ATOM 2354 N N . ALA B 2 179 ? 45.141 52.168 20.080 1.00 21.22 197 ALA B N 1
ATOM 2355 C CA . ALA B 2 179 ? 45.092 52.964 18.850 1.00 24.33 197 ALA B CA 1
ATOM 2356 C C . ALA B 2 179 ? 44.024 52.465 17.878 1.00 28.85 197 ALA B C 1
ATOM 2357 O O . ALA B 2 179 ? 43.255 53.257 17.321 1.00 28.94 197 ALA B O 1
ATOM 2359 N N . HIS B 2 180 ? 43.950 51.142 17.720 1.00 32.17 198 HIS B N 1
ATOM 2360 C CA . HIS B 2 180 ? 43.029 50.523 16.763 1.00 31.79 198 HIS B CA 1
ATOM 2361 C C . HIS B 2 180 ? 41.562 50.735 17.107 1.00 31.63 198 HIS B C 1
ATOM 2362 O O . HIS B 2 180 ? 40.718 50.839 16.210 1.00 35.58 198 HIS B O 1
ATOM 2369 N N A MET B 2 181 ? 41.269 50.764 18.418 0.50 28.50 199 MET B N 1
ATOM 2370 N N B MET B 2 181 ? 41.242 50.848 18.378 0.50 30.99 199 MET B N 1
ATOM 2371 C CA A MET B 2 181 ? 39.931 51.041 18.981 0.50 23.95 199 MET B CA 1
ATOM 2372 C CA B MET B 2 181 ? 39.864 51.085 18.705 0.50 30.15 199 MET B CA 1
ATOM 2373 C C A MET B 2 181 ? 39.642 52.540 19.022 0.50 26.42 199 MET B C 1
ATOM 2374 C C B MET B 2 181 ? 39.707 52.504 19.246 0.50 29.13 199 MET B C 1
ATOM 2375 O O A MET B 2 181 ? 38.491 52.956 19.167 0.50 28.49 199 MET B O 1
ATOM 2376 O O B MET B 2 181 ? 38.716 52.835 19.912 0.50 28.40 199 MET B O 1
ATOM 2385 N N . LYS B 2 182 ? 40.706 53.333 18.913 1.00 28.97 200 LYS B N 1
ATOM 2386 C CA . LYS B 2 182 ? 40.710 54.780 19.212 1.00 28.73 200 LYS B CA 1
ATOM 2387 C C . LYS B 2 182 ? 40.163 55.085 20.595 1.00 28.88 200 LYS B C 1
ATOM 2388 O O . LYS B 2 182 ? 39.319 55.967 20.780 1.00 29.22 200 LYS B O 1
ATOM 2394 N N . GLU B 2 183 ? 40.642 54.320 21.570 1.00 24.77 201 GLU B N 1
ATOM 2395 C CA . GLU B 2 183 ? 40.111 54.392 22.911 1.00 25.63 201 GLU B CA 1
ATOM 2396 C C . GLU B 2 183 ? 41.202 54.724 23.908 1.00 24.47 201 GLU B C 1
ATOM 2397 O O . GLU B 2 183 ? 42.264 54.088 23.924 1.00 23.14 201 GLU B O 1
ATOM 2403 N N . LEU B 2 184 ? 40.931 55.735 24.722 1.00 25.17 202 LEU B N 1
ATOM 2404 C CA . LEU B 2 184 ? 41.748 56.019 25.881 1.00 24.88 202 LEU B CA 1
ATOM 2405 C C . LEU B 2 184 ? 40.984 55.604 27.128 1.00 25.47 202 LEU B C 1
ATOM 2406 O O . LEU B 2 184 ? 39.820 55.987 27.318 1.00 27.42 202 LEU B O 1
ATOM 2411 N N . THR B 2 185 ? 41.636 54.802 27.964 1.00 20.28 203 THR B N 1
ATOM 2412 C CA . THR B 2 185 ? 41.126 54.463 29.273 1.00 19.31 203 THR B CA 1
ATOM 2413 C C . THR B 2 185 ? 42.216 54.843 30.266 1.00 20.89 203 THR B C 1
ATOM 2414 O O . THR B 2 185 ? 43.389 54.971 29.888 1.00 20.56 203 THR B O 1
ATOM 2418 N N . SER B 2 186 ? 41.848 55.044 31.527 1.00 20.07 204 SER B N 1
ATOM 2419 C CA . SER B 2 186 ? 42.809 55.540 32.504 1.00 20.37 204 SER B CA 1
ATOM 2420 C C . SER B 2 186 ? 42.423 55.175 33.917 1.00 20.91 204 SER B C 1
ATOM 2421 O O . SER B 2 186 ? 41.266 54.862 34.192 1.00 22.50 204 SER B O 1
ATOM 2424 N N . ALA B 2 187 ? 43.404 55.214 34.811 1.00 20.55 205 ALA B N 1
ATOM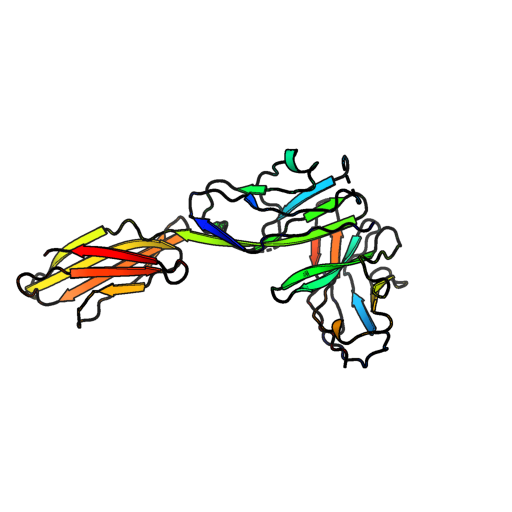 2425 C CA . ALA B 2 187 ? 43.180 54.993 36.225 1.00 21.90 205 ALA B CA 1
ATOM 2426 C C . ALA B 2 187 ? 43.990 56.034 36.987 1.00 24.32 205 ALA B C 1
ATOM 2427 O O . ALA B 2 187 ? 45.068 56.420 36.552 1.00 24.15 205 ALA B O 1
ATOM 2429 N N . ILE B 2 188 ? 43.474 56.470 38.131 1.00 27.23 206 ILE B N 1
ATOM 2430 C CA . ILE B 2 188 ? 44.202 57.398 38.989 1.00 29.55 206 ILE B CA 1
ATOM 2431 C C . ILE B 2 188 ? 44.774 56.656 40.187 1.00 29.88 206 ILE B C 1
ATOM 2432 O O . ILE B 2 188 ? 44.097 55.835 40.810 1.00 30.36 206 ILE B O 1
ATOM 2437 N N . ILE B 2 189 ? 46.033 56.938 40.495 1.00 31.83 207 ILE B N 1
ATOM 2438 C CA . ILE B 2 189 ? 4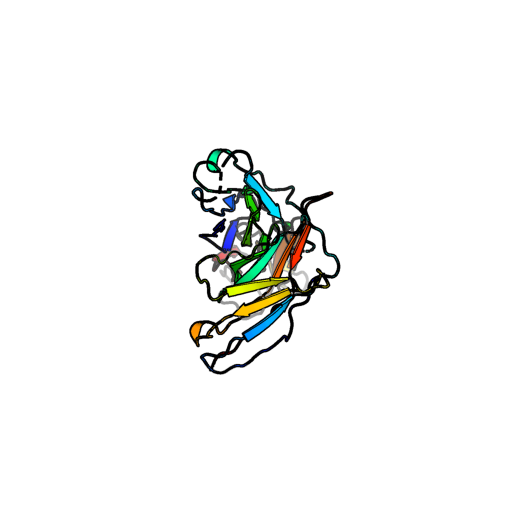6.664 56.417 41.691 1.00 33.44 207 ILE B CA 1
ATOM 2439 C C . ILE B 2 189 ? 46.935 57.581 42.642 1.00 36.40 207 ILE B C 1
ATOM 2440 O O . ILE B 2 189 ? 47.589 58.555 42.264 1.00 34.65 207 ILE B O 1
ATOM 2445 N N . ASP B 2 190 ? 46.405 57.487 43.858 1.00 40.71 208 ASP B N 1
ATOM 2446 C CA . ASP B 2 190 ? 46.793 58.404 44.930 1.00 46.26 208 ASP B CA 1
ATOM 2447 C C . ASP B 2 190 ? 47.738 57.685 45.887 1.00 47.20 208 ASP B C 1
ATOM 2448 O O . ASP B 2 190 ? 47.321 56.759 46.582 1.00 49.11 208 ASP B O 1
ATOM 2453 N N . PRO B 2 191 ? 49.013 58.116 45.931 1.00 48.77 209 PRO B N 1
ATOM 2454 C CA . PRO B 2 191 ? 50.059 57.472 46.734 1.00 49.78 209 PRO B CA 1
ATOM 2455 C C . PRO B 2 191 ? 49.818 57.583 48.241 1.00 50.21 209 PRO B C 1
ATOM 2456 O O . PRO B 2 191 ? 48.978 58.361 48.698 1.00 50.40 209 PRO B O 1
#

Nearest PDB structures (foldseek):
  3rnq-assembly1_A  TM=9.826E-01  e=4.792E-21  Mus musculus
  3bik-assembly1_B  TM=9.932E-01  e=1.499E-20  Mus musculus
  3sbw-assembly2_A  TM=9.819E-01  e=1.419E-20  Mus musculus
  6umv-assembly1_A  TM=8.817E-01  e=8.041E-15  Homo sapiens
  2m2d-assembly1_A  TM=8.761E-01  e=1.816E-14  Homo sapiens

B-factor: mean 25.8, std 13.89, range [5.55, 77.54]

CATH classification: 2.60.40.10

Foldseek 3Di:
DKAKDDLEEEEAFQDWDKIKIFAPDADLQKKKFKWFQDPVGDTDTAWIAHNNDIGGDPDPQFGWAQDPVRGMIIGIRGRDDQVVWGKMKMKMWDPPPHTDIDIHDIHTYGYD/DPKEKAFPAAEAEEEAQAKDKGKIFIDPVLAVQKDKFKFAPPVTDTDPQWDWPCVCRNVRMTIIMGGRDFPVNFAKMKIKMDDPPDIYIDIHGYHYKYDQADWDKDWDQDPPPRKIKIKIKTKMDDDWDKDKPPDPAAWDKDWDADPRGIIIIMTMDIGNDDPPDKIKMWIADPVVRDIDIDIGDD

GO terms:
  GO:0005886 plasma membrane (C, EXP)
  GO:0050777 negative regulation of immune response (P, IMP)
  GO:0009897 external side of plasma membrane (C, IDA)
  GO:0002644 negative regulation of tolerance induction (P, IMP)
  GO:0043065 positive regulation of apoptotic process (P, IMP)
  GO:0043066 negative regulation of apoptotic process (P, IMP)
  GO:0005515 protein binding (F, IPI)

InterPro domains:
  IPR003599 Immunoglobulin domain subtype [SM00409] (39-145)
  IPR007110 Immunoglobulin-like domain [PS50835] (31-123)
  IPR013106 Immunoglobulin V-set domain [PF07686] (39-145)
  IPR013783 Immunoglobulin-like fold [G3DSA:2.60.40.10] (34-150)
  IPR036179 Immunoglobulin-like domain superfamily [SSF48726] (36-146)
  IPR042379 Programmed cell death protein 1 [PTHR15264] (1-281)

Solvent-accessible surface area: 15441 Å² total; per-residue (Å²): 83,12,69,10,102,56,74,142,35,70,28,74,86,37,35,101,5,48,1,18,0,20,11,61,104,51,46,125,62,23,12,2,0,0,0,47,38,15,148,73,98,12,2,73,16,29,0,7,15,5,115,55,118,44,37,45,24,172,39,72,31,6,64,4,84,47,48,133,86,129,62,30,0,59,0,19,1,63,87,4,117,163,113,2,39,18,57,0,10,0,0,8,1,15,31,126,148,70,73,108,22,52,62,4,90,37,2,58,0,39,7,82,93,95,2,33,1,76,16,92,106,60,65,16,79,6,67,39,49,47,56,11,46,0,38,0,34,20,50,102,215,65,109,187,50,26,119,17,14,4,2,33,46,148,130,29,130,127,16,156,75,22,85,47,53,111,106,50,17,67,125,6,53,0,18,6,57,0,64,56,0,37,14,158,6,32,28,71,3,12,0,0,0,5,25,48,32,5,1,1,0,14,24,1,41,3,115,8,42,15,37,2,129,198,26,68,57,106,76,104,152,28,126,89,59,55,31,9,48,0,11,0,41,3,122,0,39,25,71,4,114,24,58,20,87,131,28,114,64,118,34,107,58,62,89,102,116,9,119,87,16,31,36,31,1,26,0,44,0,115,11,127,66,74,126,125,60,78,0,16,0,39,1,99,3,45,153,48,174,44,95,16,63,18,119,4,107,68